Protein AF-A0A8H8BX45-F1 (afdb_monomer_lite)

pLDDT: mean 85.58, std 13.76, range [42.41, 98.25]

Secondary structure (DSSP, 8-state):
---SHHHHHHHHHHHHHHHHHHHHHHHHHHHHHHHHHHHHHHHHHSSS-----HHHHHHHHHHHHHHHHHHHHHHHHHHHHHHHHHHHHHHHHHHHHHHHHHHHHHHHHHHHHHHHHHHHHHHHHHHHHHTT-TTTTS-HHHHHHHHHHHHHHHHHHHHHHHHHHHHHHHHHHHHHHHHHHHHHHHHHHHHHHHH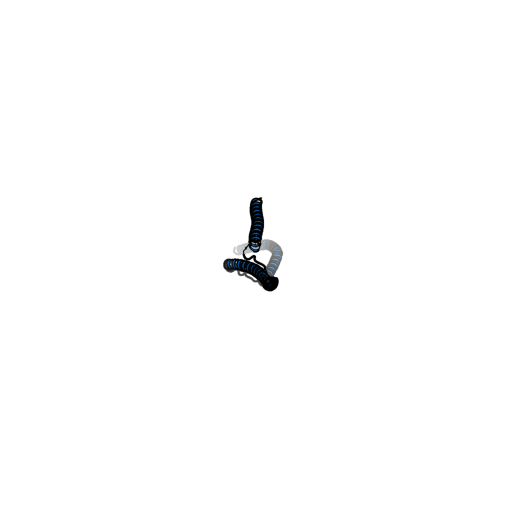HHHHHHTT--

Radius of gyration: 62.56 Å; chains: 1; bounding box: 119×41×173 Å

Sequence (205 aa):
YPLGWGWNYIILYHTDSDSYQELFSKLRFSYLEQVTKEKFIRAIVGDPPLVVEHQENIDLEAILATSKTALKAQKTEVADLVAELEKRGRELCRKYEDIRLQTSQLQELPERIDGLEGRVEELRRAQEKSGANPRLNMPLEKTVRAVEERERERAELDRQLEQLQVMVPRKTKELERLNAELQPLEVKRLGSTASAREAKRRKEE

Structure (mmCIF, N/CA/C/O backbone):
data_AF-A0A8H8BX45-F1
#
_entry.id   AF-A0A8H8BX45-F1
#
loop_
_atom_site.group_PDB
_atom_site.id
_atom_site.type_symbol
_atom_site.label_atom_id
_atom_site.label_alt_id
_atom_site.label_comp_id
_atom_site.label_asym_id
_atom_site.label_entity_id
_atom_site.label_seq_id
_atom_site.pdbx_PDB_ins_code
_atom_site.Cartn_x
_atom_site.Cartn_y
_atom_site.Cartn_z
_atom_site.occupancy
_atom_site.B_iso_or_equiv
_atom_site.auth_seq_id
_atom_site.auth_comp_id
_atom_site.auth_asym_id
_atom_site.auth_atom_id
_atom_site.pdbx_PDB_model_num
ATOM 1 N N . TYR A 1 1 ? -17.021 24.482 -18.921 1.00 42.41 1 TYR A N 1
ATOM 2 C CA . TYR A 1 1 ? -16.459 24.239 -20.263 1.00 42.41 1 TYR A CA 1
ATOM 3 C C . TYR A 1 1 ? -15.211 25.094 -20.500 1.00 42.41 1 TYR A C 1
ATOM 5 O O . TYR A 1 1 ? -15.345 26.199 -21.006 1.00 42.41 1 TYR A O 1
ATOM 13 N N . PRO A 1 2 ? -14.001 24.616 -20.157 1.00 47.22 2 PRO A N 1
ATOM 14 C CA . PRO A 1 2 ? -12.781 25.167 -20.739 1.00 47.22 2 PRO A CA 1
ATOM 15 C C . PRO A 1 2 ? -11.878 24.017 -21.211 1.00 47.22 2 PRO A C 1
ATOM 17 O O . PRO A 1 2 ? -10.916 23.654 -20.551 1.00 47.22 2 PRO A O 1
ATOM 20 N N . LEU A 1 3 ? -12.226 23.391 -22.335 1.00 45.22 3 LEU A N 1
ATOM 21 C CA . LEU A 1 3 ? -11.383 22.374 -22.982 1.00 45.22 3 LEU A CA 1
ATOM 22 C C . LEU A 1 3 ? -10.995 22.774 -24.416 1.00 45.22 3 LEU A C 1
ATOM 24 O O . LEU A 1 3 ? -10.358 21.997 -25.099 1.00 45.22 3 LEU A O 1
ATOM 28 N N . GLY A 1 4 ? -11.335 23.978 -24.893 1.00 52.41 4 GLY A N 1
ATOM 29 C CA . GLY A 1 4 ? -11.084 24.378 -26.291 1.00 52.41 4 GLY A CA 1
ATOM 30 C C . GLY A 1 4 ? -9.713 25.009 -26.571 1.00 52.41 4 GLY A C 1
ATOM 31 O O . GLY A 1 4 ? -9.224 24.943 -27.693 1.00 52.41 4 GLY A O 1
ATOM 32 N N . TRP A 1 5 ? -9.068 25.610 -25.566 1.00 48.28 5 TRP A N 1
ATOM 33 C CA . TRP A 1 5 ? -7.867 26.436 -25.781 1.00 48.28 5 TRP A CA 1
ATOM 34 C C . TRP A 1 5 ? -6.556 25.641 -25.735 1.00 48.28 5 TRP A C 1
ATOM 36 O O . TRP A 1 5 ? -5.645 25.925 -26.506 1.00 48.28 5 TRP A O 1
ATOM 46 N N . GLY A 1 6 ? -6.476 24.602 -24.895 1.00 50.69 6 GLY A N 1
ATOM 47 C CA . GLY A 1 6 ? -5.296 23.730 -24.826 1.00 50.69 6 GLY A CA 1
ATOM 48 C C . GLY A 1 6 ? -5.115 22.868 -26.078 1.00 50.69 6 GLY A C 1
ATOM 49 O O . GLY A 1 6 ? -3.993 22.656 -26.523 1.00 50.69 6 GLY A O 1
ATOM 50 N N . TRP A 1 7 ? -6.218 22.438 -26.696 1.00 51.34 7 TRP A N 1
ATOM 51 C CA . TRP A 1 7 ? -6.178 21.614 -27.905 1.00 51.34 7 TRP A CA 1
ATOM 52 C C . TRP A 1 7 ? -5.751 22.418 -29.129 1.00 51.34 7 TRP A C 1
ATOM 54 O O . TRP A 1 7 ? -4.919 21.941 -29.885 1.00 51.34 7 TRP A O 1
ATOM 64 N N . ASN A 1 8 ? -6.224 23.658 -29.288 1.00 52.78 8 ASN A N 1
ATOM 65 C CA . ASN A 1 8 ? -5.778 24.514 -30.391 1.00 52.78 8 ASN A CA 1
ATOM 66 C C . ASN A 1 8 ? -4.284 24.841 -30.314 1.00 52.78 8 ASN A C 1
ATOM 68 O O . ASN A 1 8 ? -3.624 24.839 -31.344 1.00 52.78 8 ASN A O 1
ATOM 72 N N . TYR A 1 9 ? -3.740 25.064 -29.114 1.00 54.03 9 TYR A N 1
ATOM 73 C CA . TYR A 1 9 ? -2.302 25.277 -28.938 1.00 54.03 9 TYR A CA 1
ATOM 74 C C . TYR A 1 9 ? -1.501 24.016 -29.292 1.00 54.03 9 TYR A C 1
ATOM 76 O O . TYR A 1 9 ? -0.559 24.089 -30.071 1.00 54.03 9 TYR A O 1
ATOM 84 N N . ILE A 1 10 ? -1.907 22.844 -28.794 1.00 55.88 10 ILE A N 1
ATOM 85 C CA . ILE A 1 10 ? -1.236 21.570 -29.102 1.00 55.88 10 ILE A CA 1
ATOM 86 C C . ILE A 1 10 ? -1.312 21.244 -30.603 1.00 55.88 10 ILE A C 1
ATOM 88 O O . ILE A 1 10 ? -0.318 20.810 -31.176 1.00 55.88 10 ILE A O 1
ATOM 92 N N . ILE A 1 11 ? -2.453 21.498 -31.251 1.00 58.41 11 ILE A N 1
ATOM 93 C CA . ILE A 1 11 ? -2.640 21.279 -32.692 1.00 58.41 11 ILE A CA 1
ATOM 94 C C . ILE A 1 11 ? -1.759 22.236 -33.507 1.00 58.41 11 ILE A C 1
ATOM 96 O O . ILE A 1 11 ? -1.074 21.765 -34.407 1.00 58.41 11 ILE A O 1
ATOM 100 N N . LEU A 1 12 ? -1.700 23.531 -33.159 1.00 56.97 12 LEU A N 1
ATOM 101 C CA . LEU A 1 12 ? -0.828 24.517 -33.819 1.00 56.97 12 LEU A CA 1
ATOM 102 C C . LEU A 1 12 ? 0.661 24.154 -33.703 1.00 56.97 12 LEU A C 1
ATOM 104 O O . LEU A 1 12 ? 1.368 24.135 -34.708 1.00 56.97 12 LEU A O 1
ATOM 108 N N . TYR A 1 13 ? 1.123 23.787 -32.503 1.00 59.00 13 TYR A N 1
ATOM 109 C CA . TYR A 1 13 ? 2.510 23.353 -32.293 1.00 59.00 13 TYR A CA 1
ATOM 110 C C . TYR A 1 13 ? 2.847 22.062 -33.051 1.00 59.00 13 TYR A C 1
ATOM 112 O O . TYR A 1 13 ? 3.965 21.919 -33.549 1.00 59.00 13 TYR A O 1
ATOM 120 N N . HIS A 1 14 ? 1.899 21.127 -33.158 1.00 58.94 14 HIS A N 1
ATOM 121 C CA . HIS A 1 14 ? 2.098 19.899 -33.925 1.00 58.94 14 HIS A CA 1
ATOM 122 C C . HIS A 1 14 ? 2.180 20.192 -35.430 1.00 58.94 14 HIS A C 1
ATOM 124 O O . HIS A 1 14 ? 3.122 19.747 -36.081 1.00 58.94 14 HIS A O 1
ATOM 130 N N . THR A 1 15 ? 1.286 21.040 -35.957 1.00 61.88 15 THR A N 1
ATOM 131 C CA . THR A 1 15 ? 1.310 21.452 -37.370 1.00 61.88 15 THR A CA 1
ATOM 132 C C . THR A 1 15 ? 2.565 22.237 -37.750 1.00 61.88 15 THR A C 1
ATOM 134 O O . THR A 1 15 ? 3.089 22.043 -38.847 1.00 61.88 15 THR A O 1
ATOM 137 N N . ASP A 1 16 ? 3.089 23.077 -36.852 1.00 67.81 16 ASP A N 1
ATOM 138 C CA . ASP A 1 16 ? 4.351 23.785 -37.084 1.00 67.81 16 ASP A CA 1
ATOM 139 C C . ASP A 1 16 ? 5.532 22.806 -37.105 1.00 67.81 16 ASP A C 1
ATOM 141 O O . ASP A 1 16 ? 6.347 22.848 -38.027 1.00 67.81 16 ASP A O 1
ATOM 145 N N . SER A 1 17 ? 5.609 21.868 -36.153 1.00 67.88 17 SER A N 1
ATOM 146 C CA . SER A 1 17 ? 6.665 20.844 -36.126 1.00 67.88 17 SER A CA 1
ATOM 147 C C . SER A 1 17 ? 6.686 19.988 -37.397 1.00 67.88 17 SER A C 1
ATOM 149 O O . SER A 1 17 ? 7.762 19.720 -37.940 1.00 67.88 17 SER A O 1
ATOM 151 N N . ASP A 1 18 ? 5.518 19.580 -37.887 1.00 71.25 18 ASP A N 1
ATOM 152 C CA . ASP A 1 18 ? 5.398 18.751 -39.089 1.00 71.25 18 ASP A CA 1
ATOM 153 C C . ASP A 1 18 ? 5.806 19.529 -40.350 1.00 71.25 18 ASP A C 1
ATOM 155 O O . ASP A 1 18 ? 6.564 19.026 -41.185 1.00 71.25 18 ASP A O 1
ATOM 159 N N . SER A 1 19 ? 5.405 20.801 -40.442 1.00 78.25 19 SER A N 1
ATOM 160 C CA . SER A 1 19 ? 5.822 21.718 -41.510 1.00 78.25 19 SER A CA 1
ATOM 161 C C . SER A 1 19 ? 7.343 21.935 -41.530 1.00 78.25 19 SER A C 1
ATOM 163 O O . SER A 1 19 ? 7.979 21.858 -42.589 1.00 78.25 19 SER A O 1
ATOM 165 N N . TYR A 1 20 ? 7.972 22.126 -40.363 1.00 80.31 20 TYR A N 1
ATOM 166 C CA . TYR A 1 20 ? 9.429 22.247 -40.265 1.00 80.31 20 TYR A CA 1
ATOM 167 C C . TYR A 1 20 ? 10.141 20.954 -40.674 1.00 80.31 20 TYR A C 1
ATOM 169 O O . TYR A 1 20 ? 11.129 21.021 -41.407 1.00 80.31 20 TYR A O 1
ATOM 177 N N . GLN A 1 21 ? 9.651 19.779 -40.264 1.00 83.50 21 GLN A N 1
ATOM 178 C CA . GLN A 1 21 ? 10.233 18.503 -40.698 1.00 83.50 21 GLN A CA 1
ATOM 179 C C . GLN A 1 21 ? 10.180 18.329 -42.219 1.00 83.50 21 GLN A C 1
ATOM 181 O O . GLN A 1 21 ? 11.159 17.876 -42.827 1.00 83.50 21 GLN A O 1
ATOM 186 N N . GLU A 1 22 ? 9.073 18.718 -42.849 1.00 84.69 22 GLU A N 1
ATOM 187 C CA . GLU A 1 22 ? 8.926 18.645 -44.300 1.00 84.69 22 GLU A CA 1
ATOM 188 C C . GLU A 1 22 ? 9.880 19.619 -45.013 1.00 84.69 22 GLU A C 1
ATOM 190 O O . GLU A 1 22 ? 10.565 19.236 -45.969 1.00 84.69 22 GLU A O 1
ATOM 195 N N . LEU A 1 23 ? 10.002 20.856 -44.517 1.00 87.06 23 LEU A N 1
ATOM 196 C CA . LEU A 1 23 ? 10.935 21.852 -45.049 1.00 87.06 23 LEU A CA 1
ATOM 197 C C . LEU A 1 23 ? 12.397 21.403 -44.909 1.00 87.06 23 LEU A C 1
ATOM 199 O O . LEU A 1 23 ? 13.156 21.481 -45.877 1.00 87.06 23 LEU A O 1
ATOM 203 N N . PHE A 1 24 ? 12.793 20.883 -43.744 1.00 85.12 24 PHE A N 1
ATOM 204 C CA . PHE A 1 24 ? 14.139 20.345 -43.530 1.00 85.12 24 PHE A CA 1
ATOM 205 C C . PHE A 1 24 ? 14.427 19.149 -44.436 1.00 85.12 24 PHE A C 1
ATOM 207 O O . PHE A 1 24 ? 15.531 19.036 -44.970 1.00 85.12 24 PHE A O 1
ATOM 214 N N . SER A 1 25 ? 13.440 18.281 -44.663 1.00 88.50 25 SER A N 1
ATOM 215 C CA . SER A 1 25 ? 13.580 17.141 -45.573 1.00 88.50 25 SER A CA 1
ATOM 216 C C . SER A 1 25 ? 13.809 17.597 -47.017 1.00 88.50 25 SER A C 1
ATOM 218 O O . SER A 1 25 ? 14.721 17.094 -47.680 1.00 88.50 25 SER A O 1
ATOM 220 N N . LYS A 1 26 ? 13.053 18.601 -47.484 1.00 90.12 26 LYS A N 1
ATOM 221 C CA . LYS A 1 26 ? 13.220 19.210 -48.817 1.00 90.12 26 LYS A CA 1
ATOM 222 C C . LYS A 1 26 ? 14.572 19.906 -48.961 1.00 90.12 26 LYS A C 1
ATOM 224 O O . LYS A 1 26 ? 15.264 19.702 -49.958 1.00 90.12 26 LYS A O 1
ATOM 229 N N . LEU A 1 27 ? 14.982 20.674 -47.952 1.00 91.44 27 LEU A N 1
ATOM 230 C CA . LEU A 1 27 ? 16.263 21.379 -47.957 1.00 91.44 27 LEU A CA 1
ATOM 231 C C . LEU A 1 27 ? 17.444 20.400 -47.957 1.00 91.44 27 LEU A C 1
ATOM 233 O O . LEU A 1 27 ? 18.387 20.563 -48.731 1.00 91.44 27 LEU A O 1
ATOM 237 N N . ARG A 1 28 ? 17.364 19.337 -47.148 1.00 91.69 28 ARG A N 1
ATOM 238 C CA . ARG A 1 28 ? 18.364 18.266 -47.128 1.00 91.69 28 ARG A CA 1
ATOM 239 C C . ARG A 1 28 ? 18.474 17.585 -48.487 1.00 91.69 28 ARG A C 1
ATOM 241 O O . ARG A 1 28 ? 19.588 17.359 -48.947 1.00 91.69 28 ARG A O 1
ATOM 248 N N . PHE A 1 29 ? 17.345 17.267 -49.122 1.00 93.25 29 PHE A N 1
ATOM 249 C CA . PHE A 1 29 ? 17.329 16.655 -50.450 1.00 93.25 29 PHE A CA 1
ATOM 250 C C . PHE A 1 29 ? 17.978 17.569 -51.499 1.00 93.25 29 PHE A C 1
ATOM 252 O O . PHE A 1 29 ? 18.907 17.139 -52.178 1.00 93.25 29 PHE A O 1
ATOM 259 N N . SER A 1 30 ? 17.569 18.842 -51.560 1.00 91.88 30 SER A N 1
ATOM 260 C CA . SER A 1 30 ? 18.113 19.824 -52.508 1.00 91.88 30 SER A CA 1
ATOM 261 C C . SER A 1 30 ? 19.621 20.031 -52.341 1.00 91.88 30 SER A C 1
ATOM 263 O O . SER A 1 30 ? 20.345 20.102 -53.331 1.00 91.88 30 SER A O 1
ATOM 265 N N . TYR A 1 31 ? 20.113 20.117 -51.102 1.00 93.94 31 TYR A N 1
ATOM 266 C CA . TYR A 1 31 ? 21.544 20.272 -50.836 1.00 93.94 31 TYR A CA 1
ATOM 267 C C . TYR A 1 31 ? 22.338 19.039 -51.279 1.00 93.94 31 TYR A C 1
ATOM 269 O O . TYR A 1 31 ? 23.371 19.155 -51.937 1.00 93.94 31 TYR A O 1
ATOM 277 N N . LEU A 1 32 ? 21.839 17.845 -50.956 1.00 92.75 32 LEU A N 1
ATOM 278 C CA . LEU A 1 32 ? 22.511 16.592 -51.288 1.00 92.75 32 LEU A CA 1
ATOM 279 C C . LEU A 1 32 ? 22.559 16.370 -52.806 1.00 92.75 32 LEU A C 1
ATOM 281 O O . LEU A 1 32 ? 23.582 15.940 -53.342 1.00 92.75 32 LEU A O 1
ATOM 285 N N . GLU A 1 33 ? 21.487 16.736 -53.506 1.00 92.88 33 GLU A N 1
ATOM 286 C CA . GLU A 1 33 ? 21.426 16.754 -54.966 1.00 92.88 33 GLU A CA 1
ATOM 287 C C . GLU A 1 33 ? 22.419 17.761 -55.571 1.00 92.88 33 GLU A C 1
ATOM 289 O O . GLU A 1 33 ? 23.135 17.439 -56.517 1.00 92.88 33 GLU A O 1
ATOM 294 N N . GLN A 1 34 ? 22.519 18.972 -55.020 1.00 93.00 34 GLN A N 1
ATOM 295 C CA . GLN A 1 34 ? 23.451 19.981 -55.524 1.00 93.00 34 GLN A CA 1
ATOM 296 C C . GLN A 1 34 ? 24.915 19.556 -55.341 1.00 93.00 34 GLN A C 1
ATOM 298 O O . GLN A 1 34 ? 25.697 19.629 -56.288 1.00 93.00 34 GLN A O 1
ATOM 303 N N . VAL A 1 35 ? 25.279 19.055 -54.157 1.00 91.88 35 VAL A N 1
ATOM 304 C CA . VAL A 1 35 ? 26.644 18.582 -53.866 1.00 91.88 35 VAL A CA 1
ATOM 305 C C . VAL A 1 35 ? 27.020 17.393 -54.751 1.00 91.88 35 VAL A C 1
ATOM 307 O O . VAL A 1 35 ? 28.160 17.292 -55.208 1.00 91.88 35 VAL A O 1
ATOM 310 N N . THR A 1 36 ? 26.077 16.484 -55.015 1.00 86.81 36 THR A N 1
ATOM 311 C CA . THR A 1 36 ? 26.326 15.348 -55.913 1.00 86.81 36 THR A CA 1
ATOM 312 C C . THR A 1 36 ? 26.495 15.806 -57.356 1.00 86.81 36 THR A C 1
ATOM 314 O O . THR A 1 36 ? 27.481 15.422 -57.982 1.00 86.81 36 THR A O 1
ATOM 317 N N . LYS A 1 37 ? 25.623 16.686 -57.864 1.00 91.44 37 LYS A N 1
ATOM 318 C CA . LYS A 1 37 ? 25.767 17.285 -59.204 1.00 91.44 37 LYS A CA 1
ATOM 319 C C . LYS A 1 37 ? 27.116 17.983 -59.382 1.00 91.44 37 LYS A C 1
ATOM 321 O O . LYS A 1 37 ? 27.789 17.751 -60.383 1.00 91.44 37 LYS A O 1
ATOM 326 N N . GLU A 1 38 ? 27.543 18.789 -58.411 1.00 90.06 38 GLU A N 1
ATOM 327 C CA . GLU A 1 38 ? 28.840 19.472 -58.467 1.00 90.06 38 GLU A CA 1
ATOM 328 C C . GLU A 1 38 ? 30.008 18.476 -58.499 1.00 90.06 38 GLU A C 1
ATOM 330 O O . GLU A 1 38 ? 30.914 18.611 -59.323 1.00 90.06 38 GLU A O 1
ATOM 335 N N . LYS A 1 39 ? 29.970 17.437 -57.652 1.00 85.12 39 LYS A N 1
ATOM 336 C CA . LYS A 1 39 ? 30.982 16.371 -57.659 1.00 85.12 39 LYS A CA 1
ATOM 337 C C . LYS A 1 39 ? 31.055 15.647 -59.003 1.00 85.12 39 LYS A C 1
ATOM 339 O O . LYS A 1 39 ? 32.162 15.408 -59.475 1.00 85.12 39 LYS A O 1
ATOM 344 N N . PHE A 1 40 ? 29.917 15.337 -59.629 1.00 83.62 40 PHE A N 1
ATOM 345 C CA . PHE A 1 40 ? 29.884 14.711 -60.957 1.00 83.62 40 PHE A CA 1
ATOM 346 C C . PHE A 1 40 ? 30.525 15.599 -62.024 1.00 83.62 40 PHE A C 1
ATOM 348 O O . PHE A 1 40 ? 31.371 15.131 -62.781 1.00 83.62 40 PHE A O 1
ATOM 355 N N . ILE A 1 41 ? 30.170 16.886 -62.064 1.00 85.50 41 ILE A N 1
ATOM 356 C CA . ILE A 1 41 ? 30.749 17.825 -63.034 1.00 85.50 41 ILE A CA 1
ATOM 357 C C . ILE A 1 41 ? 32.259 17.942 -62.812 1.00 85.50 41 ILE A C 1
ATOM 359 O O . ILE A 1 41 ? 33.025 17.866 -63.769 1.00 85.50 41 ILE A O 1
ATOM 363 N N . ARG A 1 42 ? 32.710 18.056 -61.557 1.00 85.31 42 ARG A N 1
ATOM 364 C CA . ARG A 1 42 ? 34.140 18.125 -61.233 1.00 85.31 42 ARG A CA 1
ATOM 365 C C . ARG A 1 42 ? 34.892 16.844 -61.609 1.00 85.31 42 ARG A C 1
ATOM 367 O O . ARG A 1 42 ? 36.028 16.940 -62.050 1.00 85.31 42 ARG A O 1
ATOM 374 N N . ALA A 1 43 ? 34.275 15.672 -61.468 1.00 82.25 43 ALA A N 1
ATOM 375 C CA . ALA A 1 43 ? 34.875 14.399 -61.869 1.00 82.25 43 ALA A CA 1
ATOM 376 C C . ALA A 1 43 ? 35.066 14.285 -63.394 1.00 82.25 43 ALA A C 1
ATOM 378 O O . ALA A 1 43 ? 36.072 13.735 -63.834 1.00 82.25 43 ALA A O 1
ATOM 379 N N . ILE A 1 44 ? 34.136 14.834 -64.189 1.00 81.31 44 ILE A N 1
ATOM 380 C CA . ILE A 1 44 ? 34.182 14.795 -65.663 1.00 81.31 44 ILE A CA 1
ATOM 381 C C . ILE A 1 44 ? 35.085 15.898 -66.242 1.00 81.31 44 ILE A C 1
ATOM 383 O O . ILE A 1 44 ? 35.732 15.684 -67.262 1.00 81.31 44 ILE A O 1
ATOM 387 N N . VAL A 1 45 ? 35.104 17.083 -65.620 1.00 85.75 45 VAL A N 1
ATOM 388 C CA . VAL A 1 45 ? 35.788 18.289 -66.134 1.00 85.75 45 VAL A CA 1
ATOM 389 C C . VAL A 1 45 ? 37.169 18.510 -65.490 1.00 85.75 45 VAL A C 1
ATOM 391 O O . VAL A 1 45 ? 37.929 19.361 -65.945 1.00 85.75 45 VAL A O 1
ATOM 394 N N . GLY A 1 46 ? 37.510 17.775 -64.427 1.00 79.69 46 GLY A N 1
ATOM 395 C CA . GLY A 1 46 ? 38.825 17.844 -63.781 1.00 79.69 46 GLY A CA 1
ATOM 396 C C . GLY A 1 46 ? 39.961 17.344 -64.681 1.00 79.69 46 GLY A C 1
ATOM 397 O O . GLY A 1 46 ? 39.740 16.500 -65.544 1.00 79.69 46 GLY A O 1
ATOM 398 N N . ASP A 1 47 ? 41.174 17.858 -64.463 1.00 73.75 47 ASP A N 1
ATOM 399 C CA . ASP A 1 47 ? 42.393 17.424 -65.157 1.00 73.75 47 ASP A CA 1
ATOM 400 C C . ASP A 1 47 ? 43.401 16.847 -64.139 1.00 73.75 47 ASP A C 1
ATOM 402 O O . ASP A 1 47 ? 43.899 17.602 -63.295 1.00 73.75 47 ASP A O 1
ATOM 406 N N . PRO A 1 48 ? 43.684 15.528 -64.153 1.00 73.62 48 PRO A N 1
ATOM 407 C CA . PRO A 1 48 ? 43.105 14.508 -65.031 1.00 73.62 48 PRO A CA 1
ATOM 408 C C . PRO A 1 48 ? 41.663 14.128 -64.629 1.00 73.62 48 PRO A C 1
ATOM 410 O O . PRO A 1 48 ? 41.304 14.235 -63.450 1.00 73.62 48 PRO A O 1
ATOM 413 N N . PRO A 1 49 ? 40.831 13.658 -65.580 1.00 78.44 49 PRO A N 1
ATOM 414 C CA . PRO A 1 49 ? 39.467 13.232 -65.286 1.00 78.44 49 PRO A CA 1
ATOM 415 C C . PRO A 1 49 ? 39.481 12.044 -64.326 1.00 78.44 49 PRO A C 1
ATOM 417 O O . PRO A 1 49 ? 40.279 11.115 -64.468 1.00 78.44 49 PRO A O 1
ATOM 420 N N . LEU A 1 50 ? 38.579 12.067 -63.345 1.00 76.12 50 LEU A N 1
ATOM 421 C CA . LEU A 1 50 ? 38.465 10.989 -62.372 1.00 76.12 50 LEU A CA 1
ATOM 422 C C . LEU A 1 50 ? 37.744 9.806 -63.031 1.00 76.12 50 LEU A C 1
ATOM 424 O O . LEU A 1 50 ? 36.518 9.808 -63.158 1.00 76.12 50 LEU A O 1
ATOM 428 N N . VAL A 1 51 ? 38.502 8.797 -63.454 1.00 72.50 51 VAL A N 1
ATOM 429 C CA . VAL A 1 51 ? 37.962 7.534 -63.966 1.00 72.50 51 VAL A CA 1
ATOM 430 C C . VAL A 1 51 ? 37.922 6.544 -62.810 1.00 72.50 51 VAL A C 1
ATOM 432 O O . VAL A 1 51 ? 38.968 6.134 -62.326 1.00 72.50 51 VAL A O 1
ATOM 435 N N . VAL A 1 52 ? 36.722 6.186 -62.354 1.00 75.50 52 VAL A N 1
ATOM 436 C CA . VAL A 1 52 ? 36.558 5.142 -61.334 1.00 75.50 52 VAL A CA 1
ATOM 437 C C . VAL A 1 52 ? 36.752 3.790 -62.000 1.00 75.50 52 VAL A C 1
ATOM 439 O O . VAL A 1 52 ? 36.005 3.434 -62.919 1.00 75.50 52 VAL A O 1
ATOM 442 N N . GLU A 1 53 ? 37.744 3.033 -61.548 1.00 81.69 53 GLU A N 1
ATOM 443 C CA . GLU A 1 53 ? 38.009 1.713 -62.108 1.00 81.69 53 GLU A CA 1
ATOM 444 C C . GLU A 1 53 ? 36.979 0.685 -61.618 1.00 81.69 53 GLU A C 1
ATOM 446 O O . GLU A 1 53 ? 36.400 0.787 -60.534 1.00 81.69 53 GLU A O 1
ATOM 451 N N . HIS A 1 54 ? 36.736 -0.355 -62.421 1.00 83.25 54 HIS A N 1
ATOM 452 C CA . HIS A 1 54 ? 35.811 -1.424 -62.034 1.00 83.25 54 HIS A CA 1
ATOM 453 C C . HIS A 1 54 ? 36.233 -2.101 -60.720 1.00 83.25 54 HIS A C 1
ATOM 455 O O . HIS A 1 54 ? 35.377 -2.435 -59.904 1.00 83.25 54 HIS A O 1
ATOM 461 N N . GLN A 1 55 ? 37.543 -2.236 -60.492 1.00 84.19 55 GLN A N 1
ATOM 462 C CA . GLN A 1 55 ? 38.083 -2.807 -59.261 1.00 84.19 55 GLN A CA 1
ATOM 463 C C . GLN A 1 55 ? 37.790 -1.927 -58.037 1.00 84.19 55 GLN A C 1
ATOM 465 O O . GLN A 1 55 ? 37.350 -2.443 -57.015 1.00 84.19 55 GLN A O 1
ATOM 470 N N . GLU A 1 56 ? 37.935 -0.603 -58.159 1.00 87.12 56 GLU A N 1
ATOM 471 C CA . GLU A 1 56 ? 37.611 0.340 -57.080 1.00 87.12 56 GLU A CA 1
ATOM 472 C C . GLU A 1 56 ? 36.131 0.260 -56.688 1.00 87.12 56 GLU A C 1
ATOM 474 O O . GLU A 1 56 ? 35.795 0.307 -55.506 1.00 87.12 56 GLU A O 1
ATOM 479 N N . ASN A 1 57 ? 35.235 0.079 -57.665 1.00 86.88 57 ASN A N 1
ATOM 480 C CA . ASN A 1 57 ? 33.814 -0.131 -57.388 1.00 86.88 57 ASN A CA 1
ATOM 481 C C . ASN A 1 57 ? 33.556 -1.443 -56.637 1.00 86.88 57 ASN A C 1
ATOM 483 O O . ASN A 1 57 ? 32.805 -1.432 -55.664 1.00 86.88 57 ASN A O 1
ATOM 487 N N . ILE A 1 58 ? 34.191 -2.549 -57.038 1.00 90.69 58 ILE A N 1
ATOM 488 C CA . ILE A 1 58 ? 34.055 -3.842 -56.345 1.00 90.69 58 ILE A CA 1
ATOM 489 C C . ILE A 1 58 ? 34.533 -3.727 -54.889 1.00 90.69 58 ILE A C 1
ATOM 491 O O . ILE A 1 58 ? 33.849 -4.185 -53.969 1.00 90.69 58 ILE A O 1
ATOM 495 N N . ASP A 1 59 ? 35.674 -3.077 -54.662 1.00 90.81 59 ASP A N 1
ATOM 496 C CA . ASP A 1 59 ? 36.245 -2.911 -53.324 1.00 90.81 59 ASP A CA 1
ATOM 497 C C . ASP A 1 59 ? 35.350 -2.016 -52.442 1.00 90.81 59 ASP A C 1
ATOM 499 O O . ASP A 1 59 ? 35.079 -2.336 -51.278 1.00 90.81 59 ASP A O 1
ATOM 503 N N . LEU A 1 60 ? 34.811 -0.927 -53.004 1.00 92.00 60 LEU A N 1
ATOM 504 C CA . LEU A 1 60 ? 33.854 -0.055 -52.317 1.00 92.00 60 LEU A CA 1
ATOM 505 C C . LEU A 1 60 ? 32.532 -0.768 -52.010 1.00 92.00 60 LEU A C 1
ATOM 507 O O . LEU A 1 60 ? 31.980 -0.579 -50.923 1.00 92.00 60 LEU A O 1
ATOM 511 N N . GLU A 1 61 ? 32.029 -1.611 -52.911 1.00 92.25 61 GLU A N 1
ATOM 512 C CA . GLU A 1 61 ? 30.833 -2.425 -52.678 1.00 92.25 61 GLU A CA 1
ATOM 513 C C . GLU A 1 61 ? 31.041 -3.429 -51.535 1.00 92.25 61 GLU A C 1
ATOM 515 O O . GLU A 1 61 ? 30.154 -3.586 -50.689 1.00 92.25 61 GLU A O 1
ATOM 520 N N . ALA A 1 62 ? 32.223 -4.046 -51.435 1.00 94.12 62 ALA A N 1
ATOM 521 C CA . ALA A 1 62 ? 32.564 -4.950 -50.336 1.00 94.12 62 ALA A CA 1
ATOM 522 C C . ALA A 1 62 ? 32.616 -4.225 -48.974 1.00 94.12 62 ALA A C 1
ATOM 524 O O . ALA A 1 62 ? 32.076 -4.709 -47.967 1.00 94.12 62 ALA A O 1
ATOM 525 N N . ILE A 1 63 ? 33.203 -3.023 -48.935 1.00 94.69 63 ILE A N 1
ATOM 526 C CA . ILE A 1 63 ? 33.240 -2.174 -47.732 1.00 94.69 63 ILE A CA 1
ATOM 527 C C . ILE A 1 63 ? 31.828 -1.699 -47.359 1.00 94.69 63 ILE A C 1
ATOM 529 O O . ILE A 1 63 ? 31.440 -1.720 -46.183 1.00 94.69 63 ILE A O 1
ATOM 533 N N . LEU A 1 64 ? 31.017 -1.306 -48.344 1.00 94.50 64 LEU A N 1
ATOM 534 C CA . LEU A 1 64 ? 29.626 -0.905 -48.133 1.00 94.50 64 LEU A CA 1
ATOM 535 C C . LEU A 1 64 ? 28.775 -2.060 -47.608 1.00 94.50 64 LEU A C 1
ATOM 537 O O . LEU A 1 64 ? 27.958 -1.852 -46.712 1.00 94.50 64 LEU A O 1
ATOM 541 N N . ALA A 1 65 ? 28.973 -3.278 -48.109 1.00 95.62 65 ALA A N 1
ATOM 542 C CA . ALA A 1 65 ? 28.272 -4.453 -47.608 1.00 95.62 65 ALA A CA 1
ATOM 543 C C . ALA A 1 65 ? 28.583 -4.687 -46.122 1.00 95.62 65 ALA A C 1
ATOM 545 O O . ALA A 1 65 ? 27.660 -4.828 -45.316 1.00 95.62 65 ALA A O 1
ATOM 546 N N . THR A 1 66 ? 29.863 -4.632 -45.749 1.00 96.31 66 THR A N 1
ATOM 547 C CA . THR A 1 66 ? 30.330 -4.846 -44.368 1.00 96.31 66 THR A CA 1
ATOM 548 C C . THR A 1 66 ? 29.855 -3.745 -43.416 1.00 96.31 66 THR A C 1
ATOM 550 O O . THR A 1 66 ? 29.345 -4.012 -42.329 1.00 96.31 66 THR A O 1
ATOM 553 N N . SER A 1 67 ? 29.957 -2.481 -43.823 1.00 96.19 67 SER A N 1
ATOM 554 C CA . SER A 1 67 ? 29.472 -1.360 -43.007 1.00 96.19 67 SER A CA 1
ATOM 555 C C . SER A 1 67 ? 27.946 -1.370 -42.865 1.00 96.19 67 SER A C 1
ATOM 557 O O . SER A 1 67 ? 27.419 -1.066 -41.795 1.00 96.19 67 SER A O 1
ATOM 559 N N . LYS A 1 68 ? 27.211 -1.786 -43.903 1.00 97.00 68 LYS A N 1
ATOM 560 C CA . LYS A 1 68 ? 25.747 -1.894 -43.868 1.00 97.00 68 LYS A CA 1
ATOM 561 C C . LYS A 1 68 ? 25.266 -3.010 -42.948 1.00 97.00 68 LYS A C 1
ATOM 563 O O . LYS A 1 68 ? 24.239 -2.830 -42.292 1.00 97.00 68 LYS A O 1
ATOM 568 N N . THR A 1 69 ? 25.957 -4.147 -42.888 1.00 97.19 69 THR A N 1
ATOM 569 C CA . THR A 1 69 ? 25.615 -5.218 -41.938 1.00 97.19 69 THR A CA 1
ATOM 570 C C . THR A 1 69 ? 25.895 -4.782 -40.503 1.00 97.19 69 THR A C 1
ATOM 572 O O . THR A 1 69 ? 25.003 -4.909 -39.664 1.00 97.19 69 THR A O 1
ATOM 575 N N . ALA A 1 70 ? 27.051 -4.165 -40.240 1.00 96.56 70 ALA A N 1
ATOM 576 C CA . ALA A 1 70 ? 27.387 -3.614 -38.926 1.00 96.56 70 ALA A CA 1
ATOM 577 C C . ALA A 1 70 ? 26.377 -2.548 -38.465 1.00 96.56 70 ALA A C 1
ATOM 579 O O . ALA A 1 70 ? 25.862 -2.612 -37.350 1.00 96.56 70 ALA A O 1
ATOM 580 N N . LEU A 1 71 ? 26.010 -1.613 -39.348 1.00 97.38 71 LEU A N 1
ATOM 581 C CA . LEU A 1 71 ? 25.025 -0.576 -39.040 1.00 97.38 71 LEU A CA 1
ATOM 582 C C . LEU A 1 71 ? 23.639 -1.164 -38.749 1.00 97.38 71 LEU A C 1
ATOM 584 O O . LEU A 1 71 ? 22.926 -0.661 -37.885 1.00 97.38 71 LEU A O 1
ATOM 588 N N . LYS A 1 72 ? 23.227 -2.214 -39.470 1.00 97.62 72 LYS A N 1
ATOM 589 C CA . LYS A 1 72 ? 21.959 -2.900 -39.189 1.00 97.62 72 LYS A CA 1
ATOM 590 C C . LYS A 1 72 ? 21.974 -3.555 -37.810 1.00 97.62 72 LYS A C 1
ATOM 592 O O . LYS A 1 72 ? 21.000 -3.385 -37.087 1.00 97.62 72 LYS A O 1
ATOM 597 N N . ALA A 1 73 ? 23.066 -4.227 -37.450 1.00 97.12 73 ALA A N 1
ATOM 598 C CA . ALA A 1 73 ? 23.219 -4.856 -36.140 1.00 97.12 73 ALA A CA 1
ATOM 599 C C . ALA A 1 73 ? 23.179 -3.825 -34.997 1.00 97.12 73 ALA A C 1
ATOM 601 O O . ALA A 1 73 ? 22.449 -4.001 -34.026 1.00 97.12 73 ALA A O 1
ATOM 602 N N . GLN A 1 74 ? 23.877 -2.697 -35.150 1.00 97.75 74 GLN A N 1
ATOM 603 C CA . GLN A 1 74 ? 23.827 -1.618 -34.158 1.00 97.75 74 GLN A CA 1
ATOM 604 C C . GLN A 1 74 ? 22.436 -0.986 -34.056 1.00 97.75 74 GLN A C 1
ATOM 606 O O . GLN A 1 74 ? 21.976 -0.670 -32.965 1.00 97.75 74 GLN A O 1
ATOM 611 N N . LYS A 1 75 ? 21.728 -0.812 -35.178 1.00 98.00 75 LYS A N 1
ATOM 612 C CA . LYS A 1 75 ? 20.354 -0.289 -35.153 1.00 98.00 75 LYS A CA 1
ATOM 613 C C . LYS A 1 75 ? 19.401 -1.208 -34.398 1.00 98.00 75 LYS A C 1
ATOM 615 O O . LYS A 1 75 ? 18.552 -0.699 -33.674 1.00 98.00 75 LYS A O 1
ATOM 620 N N . THR A 1 76 ? 19.525 -2.523 -34.573 1.00 97.69 76 THR A N 1
ATOM 621 C CA . THR A 1 76 ? 18.709 -3.484 -33.822 1.00 97.69 76 THR A CA 1
ATOM 622 C C . THR A 1 76 ? 19.055 -3.457 -32.339 1.00 97.69 76 THR A C 1
ATOM 624 O O . THR A 1 76 ? 18.153 -3.338 -31.523 1.00 97.69 76 THR A O 1
ATOM 627 N N . GLU A 1 77 ? 20.342 -3.428 -31.990 1.00 98.00 77 GLU A N 1
ATOM 628 C CA . GLU A 1 77 ? 20.787 -3.348 -30.593 1.00 98.00 77 GLU A CA 1
ATOM 629 C C . GLU A 1 77 ? 20.278 -2.079 -29.894 1.00 98.00 77 GLU A C 1
ATOM 631 O O . GLU A 1 77 ? 19.738 -2.139 -28.792 1.00 98.00 77 GLU A O 1
ATOM 636 N N . VAL A 1 78 ? 20.385 -0.921 -30.552 1.00 98.25 78 VAL A N 1
ATOM 637 C CA . VAL A 1 78 ? 19.866 0.342 -30.009 1.00 98.25 78 VAL A CA 1
ATOM 638 C C . VAL A 1 78 ? 18.347 0.290 -29.849 1.00 98.25 78 VAL A C 1
ATOM 640 O O . VAL A 1 78 ? 17.834 0.762 -28.837 1.00 98.25 78 VAL A O 1
ATOM 643 N N . ALA A 1 79 ? 17.619 -0.284 -30.810 1.00 97.31 79 ALA A N 1
ATOM 644 C CA . ALA A 1 79 ? 16.169 -0.430 -30.703 1.00 97.31 79 ALA A CA 1
ATOM 645 C C . ALA A 1 79 ? 15.771 -1.313 -29.507 1.00 97.31 79 ALA A C 1
ATOM 647 O O . ALA A 1 79 ? 14.862 -0.951 -28.757 1.00 97.31 79 ALA A O 1
ATOM 648 N N . ASP A 1 80 ? 16.491 -2.414 -29.287 1.00 98.06 80 ASP A N 1
ATOM 649 C CA . ASP A 1 80 ? 16.258 -3.322 -28.163 1.00 98.06 80 ASP A CA 1
ATOM 650 C C . ASP A 1 80 ? 16.556 -2.640 -26.818 1.00 98.06 80 ASP A C 1
ATOM 652 O O . ASP A 1 80 ? 15.747 -2.712 -25.888 1.00 98.06 80 ASP A O 1
ATOM 656 N N . LEU A 1 81 ? 17.667 -1.901 -26.724 1.00 97.94 81 LEU A N 1
ATOM 657 C CA . LEU A 1 81 ? 18.026 -1.132 -25.528 1.00 97.94 81 LEU A CA 1
ATOM 658 C C . LEU A 1 81 ? 16.994 -0.048 -25.204 1.00 97.94 81 LEU A C 1
ATOM 660 O O . LEU A 1 81 ? 16.640 0.136 -24.039 1.00 97.94 81 LEU A O 1
ATOM 664 N N . VAL A 1 82 ? 16.483 0.662 -26.214 1.00 98.25 82 VAL A N 1
ATOM 665 C CA . VAL A 1 82 ? 15.421 1.662 -26.024 1.00 98.25 82 VAL A CA 1
ATOM 666 C C . VAL A 1 82 ? 14.147 0.995 -25.507 1.00 98.25 82 VAL A C 1
ATOM 668 O O . VAL A 1 82 ? 13.571 1.465 -24.525 1.00 98.25 82 VAL A O 1
ATOM 671 N N . ALA A 1 83 ? 13.738 -0.132 -26.096 1.00 97.81 83 ALA A N 1
ATOM 672 C CA . ALA A 1 83 ? 12.563 -0.872 -25.642 1.00 97.81 83 ALA A CA 1
ATOM 673 C C . ALA A 1 83 ? 12.709 -1.356 -24.187 1.00 97.81 83 ALA A C 1
ATOM 675 O O . ALA A 1 83 ? 11.760 -1.281 -23.395 1.00 97.81 83 ALA A O 1
ATOM 676 N N . GLU A 1 84 ? 13.903 -1.813 -23.805 1.00 98.06 84 GLU A N 1
ATOM 677 C CA . GLU A 1 84 ? 14.192 -2.219 -22.433 1.00 98.06 84 GLU A CA 1
ATOM 678 C C . GLU A 1 84 ? 14.180 -1.031 -21.460 1.00 98.06 84 GLU A C 1
ATOM 680 O O . GLU A 1 84 ? 13.577 -1.122 -20.385 1.00 98.06 84 GLU A O 1
ATOM 685 N N . LEU A 1 85 ? 14.791 0.096 -21.833 1.00 98.00 85 LEU A N 1
ATOM 686 C CA . LEU A 1 85 ? 14.786 1.318 -21.028 1.00 98.00 85 LEU A CA 1
ATOM 687 C C . LEU A 1 85 ? 13.369 1.833 -20.795 1.00 98.00 85 LEU A C 1
ATOM 689 O O . LEU A 1 85 ? 13.018 2.160 -19.663 1.00 98.00 85 LEU A O 1
ATOM 693 N N . GLU A 1 86 ? 12.528 1.848 -21.825 1.00 97.94 86 GLU A N 1
ATOM 694 C CA . GLU A 1 86 ? 11.129 2.234 -21.676 1.00 97.94 86 GLU A CA 1
ATOM 695 C C . GLU A 1 86 ? 10.365 1.300 -20.735 1.00 97.94 86 GLU A C 1
ATOM 697 O O . GLU A 1 86 ? 9.573 1.751 -19.902 1.00 97.94 86 GLU A O 1
ATOM 702 N N . LYS A 1 87 ? 10.589 -0.014 -20.852 1.00 98.19 87 LYS A N 1
ATOM 703 C CA . LYS A 1 87 ? 9.969 -1.000 -19.964 1.00 98.19 87 LYS A CA 1
ATOM 704 C C . LYS A 1 87 ? 10.379 -0.749 -18.513 1.00 98.19 87 LYS A C 1
ATOM 706 O O . LYS A 1 87 ? 9.507 -0.624 -17.652 1.00 98.19 87 LYS A O 1
ATOM 711 N N . ARG A 1 88 ? 11.681 -0.613 -18.254 1.00 97.75 88 ARG A N 1
ATOM 712 C CA . ARG A 1 88 ? 12.223 -0.335 -16.915 1.00 97.75 88 ARG A CA 1
ATOM 713 C C . ARG A 1 88 ? 11.736 1.011 -16.377 1.00 97.75 88 ARG A C 1
ATOM 715 O O . ARG A 1 88 ? 11.381 1.094 -15.206 1.00 97.75 88 ARG A O 1
ATOM 722 N N . GLY A 1 89 ? 11.648 2.036 -17.224 1.00 98.06 89 GLY A N 1
ATOM 723 C CA . GLY A 1 89 ? 11.096 3.344 -16.870 1.00 98.06 89 GLY A CA 1
ATOM 724 C C . GLY A 1 89 ? 9.641 3.248 -16.410 1.00 98.06 89 GLY A C 1
ATOM 725 O O . GLY A 1 89 ? 9.301 3.737 -15.334 1.00 98.06 89 GLY A O 1
ATOM 726 N N . ARG A 1 90 ? 8.793 2.528 -17.158 1.00 97.31 90 ARG A N 1
ATOM 727 C CA . ARG A 1 90 ? 7.390 2.285 -16.774 1.00 97.31 90 ARG A CA 1
ATOM 728 C C . ARG A 1 90 ? 7.271 1.523 -15.453 1.00 97.31 90 ARG A C 1
ATOM 730 O O . ARG A 1 90 ? 6.428 1.866 -14.625 1.00 97.31 90 ARG A O 1
ATOM 737 N N . GLU A 1 91 ? 8.096 0.501 -15.242 1.00 97.94 91 GLU A N 1
ATOM 738 C CA . GLU A 1 91 ? 8.124 -0.255 -13.983 1.00 97.94 91 GLU A CA 1
ATOM 739 C C . GLU A 1 91 ? 8.571 0.609 -12.799 1.00 97.94 91 GLU A C 1
ATOM 741 O O . GLU A 1 91 ? 7.975 0.534 -11.724 1.00 97.94 91 GLU A O 1
ATOM 746 N N . LEU A 1 92 ? 9.585 1.455 -12.994 1.00 98.25 92 LEU A N 1
ATOM 747 C CA . LEU A 1 92 ? 10.089 2.362 -11.968 1.00 98.25 92 LEU A CA 1
ATOM 748 C C . LEU A 1 92 ? 9.039 3.404 -11.569 1.00 98.25 92 LEU A C 1
ATOM 750 O O . LEU A 1 92 ? 8.826 3.608 -10.377 1.00 98.25 92 LEU A O 1
ATOM 754 N N . CYS A 1 93 ? 8.343 4.009 -12.536 1.00 97.50 93 CYS A N 1
ATOM 755 C CA . CYS A 1 93 ? 7.264 4.958 -12.254 1.00 97.50 93 CYS A CA 1
ATOM 756 C C . CYS A 1 93 ? 6.150 4.327 -11.409 1.00 97.50 93 CYS A C 1
ATOM 758 O O . CYS A 1 93 ? 5.701 4.941 -10.446 1.00 97.50 93 CYS A O 1
ATOM 760 N N . ARG A 1 94 ? 5.742 3.088 -11.720 1.00 97.50 94 ARG A N 1
ATOM 761 C CA . ARG A 1 94 ? 4.732 2.365 -10.927 1.00 97.50 94 ARG A CA 1
ATOM 762 C C . ARG A 1 94 ? 5.196 2.148 -9.489 1.00 97.50 94 ARG A C 1
ATOM 764 O O . ARG A 1 94 ? 4.501 2.537 -8.562 1.00 97.50 94 ARG A O 1
ATOM 771 N N . LYS A 1 95 ? 6.408 1.609 -9.312 1.00 97.56 95 LYS A N 1
ATOM 772 C CA . LYS A 1 95 ? 6.990 1.382 -7.979 1.00 97.56 95 LYS A CA 1
ATOM 773 C C . LYS A 1 95 ? 7.114 2.677 -7.178 1.00 97.56 95 LYS A C 1
ATOM 775 O O . LYS A 1 95 ? 6.888 2.672 -5.974 1.00 97.56 95 LYS A O 1
ATOM 780 N N . TYR A 1 96 ? 7.482 3.774 -7.833 1.00 98.06 96 TYR A N 1
ATOM 781 C CA . TYR A 1 96 ? 7.600 5.074 -7.186 1.00 98.06 96 TYR A CA 1
ATOM 782 C C . TYR A 1 96 ? 6.246 5.592 -6.686 1.00 98.06 96 TYR A C 1
ATOM 784 O O . TYR A 1 96 ? 6.157 6.021 -5.538 1.00 98.06 96 TYR A O 1
ATOM 792 N N . GLU A 1 97 ? 5.195 5.519 -7.507 1.00 97.44 97 GLU A N 1
ATOM 793 C CA . GLU A 1 97 ? 3.842 5.912 -7.091 1.00 97.44 97 GLU A CA 1
ATOM 794 C C . GLU A 1 97 ? 3.322 5.033 -5.942 1.00 97.44 97 GLU A C 1
ATOM 796 O O . GLU A 1 97 ? 2.782 5.563 -4.970 1.00 97.44 97 GLU A O 1
ATOM 801 N N . ASP A 1 98 ? 3.568 3.718 -5.987 1.00 97.69 98 ASP A N 1
ATOM 802 C CA . ASP A 1 98 ? 3.198 2.797 -4.904 1.00 97.69 98 ASP A CA 1
ATOM 803 C C . ASP A 1 98 ? 3.901 3.163 -3.587 1.00 97.69 98 ASP A C 1
ATOM 805 O O . ASP A 1 98 ? 3.258 3.283 -2.542 1.00 97.69 98 ASP A O 1
ATOM 809 N N . ILE A 1 99 ? 5.217 3.403 -3.630 1.00 97.88 99 ILE A N 1
ATOM 810 C CA . ILE A 1 99 ? 6.001 3.821 -2.458 1.00 97.88 99 ILE A CA 1
ATOM 811 C C . ILE A 1 99 ? 5.512 5.175 -1.941 1.00 97.88 99 ILE A C 1
ATOM 813 O O . ILE A 1 99 ? 5.403 5.365 -0.728 1.00 97.88 99 ILE A O 1
ATOM 817 N N . ARG A 1 100 ? 5.191 6.121 -2.829 1.00 97.50 100 ARG A N 1
ATOM 818 C CA . ARG A 1 100 ? 4.671 7.435 -2.434 1.00 97.50 100 ARG A CA 1
ATOM 819 C C . ARG A 1 100 ? 3.342 7.302 -1.691 1.00 97.50 100 ARG A C 1
ATOM 821 O O . ARG A 1 100 ? 3.182 7.921 -0.642 1.00 97.50 100 ARG A O 1
ATOM 828 N N . LEU A 1 101 ? 2.430 6.466 -2.191 1.00 96.69 101 LEU A N 1
ATOM 829 C CA . LEU A 1 101 ? 1.146 6.188 -1.542 1.00 96.69 101 LEU A CA 1
ATOM 830 C C . LEU A 1 101 ? 1.327 5.494 -0.184 1.00 96.69 101 LEU A C 1
ATOM 832 O O . LEU A 1 101 ? 0.707 5.883 0.802 1.00 96.69 101 LEU A O 1
ATOM 836 N N . GLN A 1 102 ? 2.195 4.485 -0.106 1.00 97.06 102 GLN A N 1
ATOM 837 C CA . GLN A 1 102 ? 2.495 3.806 1.158 1.00 97.06 102 GLN A CA 1
ATOM 838 C C . GLN A 1 102 ? 3.113 4.762 2.181 1.00 97.06 102 GLN A C 1
ATOM 840 O O . GLN A 1 102 ? 2.793 4.701 3.365 1.00 97.06 102 GLN A O 1
ATOM 845 N N . THR A 1 103 ? 3.964 5.681 1.724 1.00 96.50 103 THR A N 1
ATOM 846 C CA . THR A 1 103 ? 4.606 6.682 2.580 1.00 96.50 103 THR A CA 1
ATOM 847 C C . THR A 1 103 ? 3.582 7.661 3.146 1.00 96.50 103 THR A C 1
ATOM 849 O O . THR A 1 103 ? 3.624 7.940 4.341 1.00 96.50 103 THR A O 1
ATOM 852 N N . SER A 1 104 ? 2.626 8.140 2.340 1.00 95.56 104 SER A N 1
ATOM 853 C CA . SER A 1 104 ? 1.563 9.018 2.848 1.00 95.56 104 SER A CA 1
ATOM 854 C C . SER A 1 104 ? 0.665 8.295 3.853 1.00 95.56 104 SER A C 1
ATOM 856 O O . SER A 1 104 ? 0.337 8.848 4.895 1.00 95.56 104 SER A O 1
ATOM 858 N N . GLN A 1 105 ? 0.327 7.026 3.600 1.00 94.94 105 GLN A N 1
ATOM 859 C CA . GLN A 1 105 ? -0.430 6.213 4.558 1.00 94.94 105 GLN A CA 1
ATOM 860 C C . GLN A 1 105 ? 0.331 6.018 5.875 1.00 94.94 105 GLN A C 1
ATOM 862 O O . GLN A 1 105 ? -0.255 6.150 6.946 1.00 94.94 105 GLN A O 1
ATOM 867 N N . LEU A 1 106 ? 1.636 5.741 5.810 1.00 96.62 106 LEU A N 1
ATOM 868 C CA . LEU A 1 106 ? 2.490 5.599 6.992 1.00 96.62 106 LEU A CA 1
ATOM 869 C C . LEU A 1 106 ? 2.598 6.892 7.802 1.00 96.62 106 LEU A C 1
ATOM 871 O O . LEU A 1 106 ? 2.681 6.819 9.023 1.00 96.62 106 LEU A O 1
ATOM 875 N N . GLN A 1 107 ? 2.567 8.057 7.153 1.00 95.56 107 GLN A N 1
ATOM 876 C CA . GLN A 1 107 ? 2.576 9.352 7.837 1.00 95.56 107 GLN A CA 1
ATOM 877 C C . GLN A 1 107 ? 1.286 9.611 8.628 1.00 95.56 107 GLN A C 1
ATOM 879 O O . GLN A 1 107 ? 1.349 10.217 9.691 1.00 95.56 107 GLN A O 1
ATOM 884 N N . GLU A 1 108 ? 0.136 9.117 8.159 1.00 95.12 108 GLU A N 1
ATOM 885 C CA . GLU A 1 108 ? -1.153 9.275 8.853 1.00 95.12 108 GLU A CA 1
ATOM 886 C C . GLU A 1 108 ? -1.358 8.282 10.011 1.00 95.12 108 GLU A C 1
ATOM 888 O O . GLU A 1 108 ? -2.219 8.487 10.869 1.00 95.12 108 GLU A O 1
ATOM 893 N N . LEU A 1 109 ? -0.624 7.165 10.033 1.00 95.94 109 LEU A N 1
ATOM 894 C CA . LEU A 1 109 ? -0.836 6.105 11.021 1.00 95.94 109 LEU A CA 1
ATOM 895 C C . LEU A 1 109 ? -0.543 6.529 12.471 1.00 95.94 109 LEU A C 1
ATOM 897 O O . LEU A 1 109 ? -1.380 6.208 13.315 1.00 95.94 109 LEU A O 1
ATOM 901 N N . PRO A 1 110 ? 0.557 7.239 12.793 1.00 96.44 110 PRO A N 1
ATOM 902 C CA . PRO A 1 110 ? 0.833 7.689 14.156 1.00 96.44 110 PRO A CA 1
ATOM 903 C C . PRO A 1 110 ? -0.305 8.523 14.750 1.00 96.44 110 PRO A C 1
ATOM 905 O O . PRO A 1 110 ? -0.802 8.191 15.817 1.00 96.44 110 PRO A O 1
ATOM 908 N N . GLU A 1 111 ? -0.814 9.517 14.016 1.00 95.38 111 GLU A N 1
ATOM 909 C CA . GLU A 1 111 ? -1.926 10.355 14.489 1.00 95.38 111 GLU A CA 1
ATOM 910 C C . GLU A 1 111 ? -3.200 9.537 14.744 1.00 95.38 111 GLU A C 1
ATOM 912 O O . GLU A 1 111 ? -3.932 9.771 15.709 1.00 95.38 111 GLU A O 1
ATOM 917 N N . ARG A 1 112 ? -3.478 8.543 13.889 1.00 95.31 112 ARG A N 1
ATOM 918 C CA . ARG A 1 112 ? -4.611 7.629 14.088 1.00 95.31 112 ARG A CA 1
ATOM 919 C C . ARG A 1 112 ? -4.412 6.735 15.309 1.00 95.31 112 ARG A C 1
ATOM 921 O O . ARG A 1 112 ? -5.390 6.483 16.010 1.00 95.31 112 ARG A O 1
ATOM 928 N N . ILE A 1 113 ? -3.193 6.249 15.545 1.00 96.56 113 ILE A N 1
ATOM 929 C CA . ILE A 1 113 ? -2.849 5.446 16.723 1.00 96.56 113 ILE A CA 1
ATOM 930 C C . ILE A 1 113 ? -3.039 6.292 17.980 1.00 96.56 113 ILE A C 1
ATOM 932 O O . ILE A 1 113 ? -3.833 5.897 18.828 1.00 96.56 113 ILE A O 1
ATOM 936 N N . ASP A 1 114 ? -2.450 7.485 18.042 1.00 97.00 114 ASP A N 1
ATOM 937 C CA . ASP A 1 114 ? -2.582 8.401 19.179 1.00 97.00 114 ASP A CA 1
ATOM 938 C C . ASP A 1 114 ? -4.057 8.740 19.458 1.00 97.00 114 ASP A C 1
ATOM 940 O O . ASP A 1 114 ? -4.524 8.718 20.599 1.00 97.00 114 ASP A O 1
ATOM 944 N N . GLY A 1 115 ? -4.840 8.989 18.402 1.00 96.50 115 GLY A N 1
ATOM 945 C CA . GLY A 1 115 ? -6.276 9.238 18.517 1.00 96.50 115 GLY A CA 1
ATOM 946 C C . GLY A 1 115 ? -7.072 8.031 19.027 1.00 96.50 115 GLY A C 1
ATOM 947 O O . GLY A 1 115 ? -8.032 8.194 19.785 1.00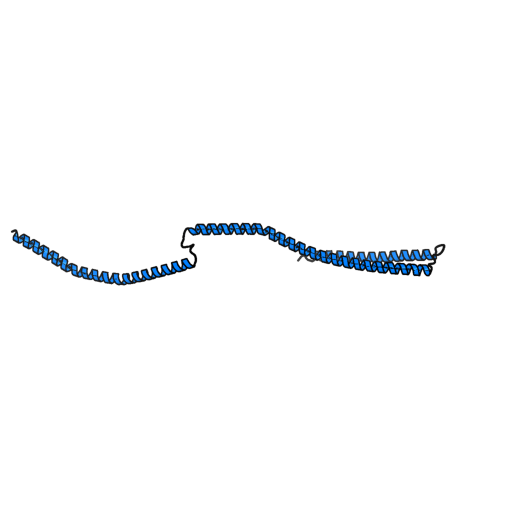 96.50 115 GLY A O 1
ATOM 948 N N . LEU A 1 116 ? -6.699 6.811 18.630 1.00 96.62 116 LEU A N 1
ATOM 949 C CA . LEU A 1 116 ? -7.317 5.582 19.133 1.00 96.62 116 LEU A CA 1
ATOM 950 C C . LEU A 1 116 ? -6.913 5.300 20.582 1.00 96.62 116 LEU A C 1
ATOM 952 O O . LEU A 1 116 ? -7.780 4.951 21.380 1.00 96.62 116 LEU A O 1
ATOM 956 N N . GLU A 1 117 ? -5.646 5.492 20.937 1.00 97.12 117 GLU A N 1
ATOM 957 C CA . GLU A 1 117 ? -5.151 5.350 22.307 1.00 97.12 117 GLU A CA 1
ATOM 958 C C . GLU A 1 117 ? -5.845 6.337 23.251 1.00 97.12 117 GLU A C 1
ATOM 960 O O . GLU A 1 117 ? -6.337 5.933 24.307 1.00 97.12 117 GLU A O 1
ATOM 965 N N . GLY A 1 118 ? -6.006 7.596 22.830 1.00 96.44 118 GLY A N 1
ATOM 966 C CA . GLY A 1 118 ? -6.770 8.598 23.574 1.00 96.44 118 GLY A CA 1
ATOM 967 C C . GLY A 1 118 ? -8.216 8.165 23.834 1.00 96.44 118 GLY A C 1
ATOM 968 O O . GLY A 1 118 ? -8.683 8.213 24.972 1.00 96.44 118 GLY A O 1
ATOM 969 N N . ARG A 1 119 ? -8.912 7.652 22.810 1.00 95.00 119 ARG A N 1
ATOM 970 C CA . ARG A 1 119 ? -10.286 7.132 22.954 1.00 95.00 119 ARG A CA 1
ATOM 971 C C . ARG A 1 119 ? -10.364 5.907 23.858 1.00 95.00 119 ARG A C 1
ATOM 973 O O . ARG A 1 119 ? -11.311 5.781 24.632 1.00 95.00 119 ARG A O 1
ATOM 980 N N . VAL A 1 120 ? -9.401 4.990 23.766 1.00 95.38 120 VAL A N 1
ATOM 981 C CA . VAL A 1 120 ? -9.330 3.822 24.657 1.00 95.38 120 VAL A CA 1
ATOM 982 C C . VAL A 1 120 ? -9.200 4.280 26.105 1.00 95.38 120 VAL A C 1
ATOM 984 O O . VAL A 1 120 ? -9.892 3.755 26.977 1.00 95.38 120 VAL A O 1
ATOM 987 N N . GLU A 1 121 ? -8.372 5.286 26.361 1.00 95.06 121 GLU A N 1
ATOM 988 C CA . GLU A 1 121 ? -8.167 5.806 27.706 1.00 95.06 121 GLU A CA 1
ATOM 989 C C . GLU A 1 121 ? -9.394 6.565 28.236 1.00 95.06 121 GLU A C 1
ATOM 991 O O . GLU A 1 121 ? -9.776 6.405 29.397 1.00 95.06 121 GLU A O 1
ATOM 996 N N . GLU A 1 122 ? -10.089 7.321 27.384 1.00 92.88 122 GLU A N 1
ATOM 997 C CA . GLU A 1 122 ? -11.389 7.919 27.712 1.00 92.88 122 GLU A CA 1
ATOM 998 C C . GLU A 1 122 ? -12.433 6.860 28.084 1.00 92.88 122 GLU A C 1
ATOM 1000 O O . GLU A 1 122 ? -13.121 6.999 29.100 1.00 92.88 122 GLU A O 1
ATOM 1005 N N . LEU A 1 123 ? -12.528 5.783 27.299 1.00 90.75 123 LEU A N 1
ATOM 1006 C CA . LEU A 1 123 ? -13.451 4.678 27.557 1.00 90.75 123 LEU A CA 1
ATOM 1007 C C . LEU A 1 123 ? -13.111 3.947 28.857 1.00 90.75 123 LEU A C 1
ATOM 1009 O O . LEU A 1 123 ? -14.015 3.658 29.640 1.00 90.75 123 LEU A O 1
ATOM 1013 N N . ARG A 1 124 ? -11.825 3.702 29.133 1.00 87.50 124 ARG A N 1
ATOM 1014 C CA . ARG A 1 124 ? -11.377 3.118 30.407 1.00 87.50 124 ARG A CA 1
ATOM 1015 C C . ARG A 1 124 ? -11.758 3.997 31.589 1.00 87.50 124 ARG A C 1
ATOM 1017 O O . ARG A 1 124 ? -12.380 3.510 32.529 1.00 87.50 124 ARG A O 1
ATOM 1024 N N . ARG A 1 125 ? -11.505 5.306 31.515 1.00 85.94 125 ARG A N 1
ATOM 1025 C CA . ARG A 1 125 ? -11.919 6.259 32.560 1.00 85.94 125 ARG A CA 1
ATOM 1026 C C . ARG A 1 125 ? -13.437 6.308 32.730 1.00 85.94 125 ARG A C 1
ATOM 1028 O O . ARG A 1 125 ? -13.928 6.433 33.851 1.00 85.94 125 ARG A O 1
ATOM 1035 N N . ALA A 1 126 ? -14.201 6.232 31.642 1.00 82.38 126 ALA A N 1
ATOM 1036 C CA . ALA A 1 126 ? -15.660 6.183 31.699 1.00 82.38 126 ALA A CA 1
ATOM 1037 C C . ALA A 1 126 ? -16.164 4.881 32.349 1.00 82.38 126 ALA A C 1
ATOM 1039 O O . ALA A 1 126 ? -17.116 4.910 33.134 1.00 82.38 126 ALA A O 1
ATOM 1040 N N . GLN A 1 127 ? -15.499 3.757 32.081 1.00 76.62 127 GLN A N 1
ATOM 1041 C CA . GLN A 1 127 ? -15.779 2.469 32.709 1.00 76.62 127 GLN A CA 1
ATOM 1042 C C . GLN A 1 127 ? -15.435 2.473 34.207 1.00 76.62 127 GLN A C 1
ATOM 1044 O O . GLN A 1 127 ? -16.240 2.011 35.015 1.00 76.62 127 GLN A O 1
ATOM 1049 N N . GLU A 1 128 ? -14.297 3.051 34.597 1.00 70.88 128 GLU A N 1
ATOM 1050 C CA . GLU A 1 128 ? -13.907 3.231 36.002 1.00 70.88 128 GLU A CA 1
ATOM 1051 C C . GLU A 1 128 ? -14.907 4.114 36.760 1.00 70.88 128 GLU A C 1
ATOM 1053 O O . GLU A 1 128 ? -15.354 3.748 37.846 1.00 70.88 128 GLU A O 1
ATOM 1058 N N . LYS A 1 129 ? -15.349 5.230 36.161 1.00 64.31 129 LYS A N 1
ATOM 1059 C CA . LYS A 1 129 ? -16.407 6.093 36.725 1.00 64.31 129 LYS A CA 1
ATOM 1060 C C . LYS A 1 129 ? -17.758 5.376 36.833 1.00 64.31 129 LYS A C 1
ATOM 1062 O O . LYS A 1 129 ? -18.481 5.573 37.807 1.00 64.31 129 LYS A O 1
ATOM 1067 N N . SER A 1 130 ? -18.085 4.513 35.870 1.00 59.28 130 SER A N 1
ATOM 1068 C CA . SER A 1 130 ? -19.280 3.650 35.915 1.00 59.28 130 SER A CA 1
ATOM 1069 C C . SER A 1 130 ? -19.168 2.537 36.971 1.00 59.28 130 SER A C 1
ATOM 1071 O O . SER A 1 130 ? -20.179 1.972 37.390 1.00 59.28 130 SER A O 1
ATOM 1073 N N . GLY A 1 131 ? -17.956 2.283 37.480 1.00 55.03 131 GLY A N 1
ATOM 1074 C CA . GLY A 1 131 ? -17.657 1.376 38.589 1.00 55.03 131 GLY A CA 1
ATOM 1075 C C . GLY A 1 131 ? -18.248 1.765 39.942 1.00 55.03 131 GLY A C 1
ATOM 1076 O O . GLY A 1 131 ? -18.190 0.960 40.869 1.00 55.03 131 GLY A O 1
ATOM 1077 N N . ALA A 1 132 ? -18.889 2.931 40.064 1.00 60.12 132 ALA A N 1
ATOM 1078 C CA . ALA A 1 132 ? 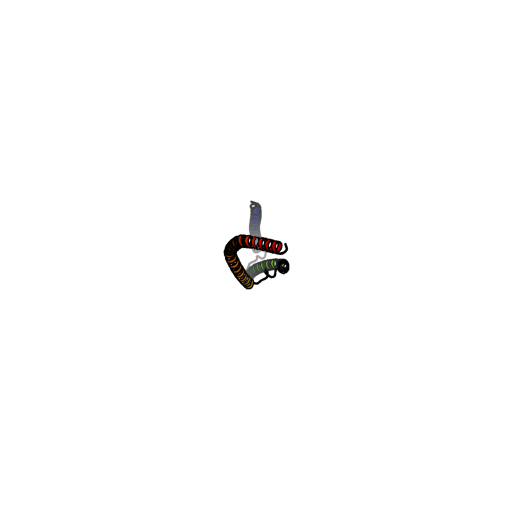-19.633 3.297 41.269 1.00 60.12 132 ALA A CA 1
ATOM 1079 C C . ALA A 1 132 ? -20.828 2.361 41.552 1.00 60.12 132 ALA A C 1
ATOM 1081 O O . ALA A 1 132 ? -21.235 2.231 42.704 1.00 60.12 132 ALA A O 1
ATOM 1082 N N . ASN A 1 133 ? -21.371 1.678 40.532 1.00 64.25 133 ASN A N 1
ATOM 1083 C CA . ASN A 1 133 ? -22.430 0.682 40.700 1.00 64.25 133 ASN A CA 1
ATOM 1084 C C . ASN A 1 133 ? -21.934 -0.721 40.306 1.00 64.25 133 ASN A C 1
ATOM 1086 O O . ASN A 1 133 ? -21.980 -1.082 39.127 1.00 64.25 133 ASN A O 1
ATOM 1090 N N . PRO A 1 134 ? -21.556 -1.574 41.281 1.00 70.06 134 PRO A N 1
ATOM 1091 C CA . PRO A 1 134 ? -21.096 -2.947 41.039 1.00 70.06 134 PRO A CA 1
ATOM 1092 C C . PRO A 1 134 ? -22.077 -3.804 40.230 1.00 70.06 134 PRO A C 1
ATOM 1094 O O . PRO A 1 134 ? -21.675 -4.777 39.599 1.00 70.06 134 PRO A O 1
ATOM 1097 N N . ARG A 1 135 ? -23.367 -3.435 40.224 1.00 66.19 135 ARG A N 1
ATOM 1098 C CA . ARG A 1 135 ? -24.413 -4.111 39.448 1.00 66.19 135 ARG A CA 1
ATOM 1099 C C . ARG A 1 135 ? -24.366 -3.839 37.945 1.00 66.19 135 ARG A C 1
ATOM 1101 O O . ARG A 1 135 ? -24.806 -4.693 37.185 1.00 66.19 135 ARG A O 1
ATOM 1108 N N . LEU A 1 136 ? -23.830 -2.692 37.526 1.00 69.00 136 LEU A N 1
ATOM 1109 C CA . LEU A 1 136 ? -23.723 -2.306 36.114 1.00 69.00 136 LEU A CA 1
ATOM 1110 C C . LEU A 1 136 ? -22.450 -2.848 35.446 1.00 69.00 136 LEU A C 1
ATOM 1112 O O . LEU A 1 136 ? -22.391 -2.922 34.226 1.00 69.00 136 LEU A O 1
ATOM 1116 N N . ASN A 1 137 ? -21.474 -3.292 36.243 1.00 69.81 137 ASN A N 1
ATOM 1117 C CA . ASN A 1 137 ? -20.224 -3.902 35.776 1.00 69.81 137 ASN A CA 1
ATOM 1118 C C . ASN A 1 137 ? -20.221 -5.437 35.896 1.00 69.81 137 ASN A C 1
ATOM 1120 O O . ASN A 1 137 ? -19.163 -6.069 35.875 1.00 69.81 137 ASN A O 1
ATOM 1124 N N . MET A 1 138 ? -21.390 -6.059 36.055 1.00 76.81 138 MET A N 1
ATOM 1125 C CA . MET A 1 138 ? -21.481 -7.514 36.097 1.00 76.81 138 MET A CA 1
ATOM 1126 C C . MET A 1 138 ? -21.408 -8.112 34.680 1.00 76.81 138 MET A C 1
ATOM 1128 O O . MET A 1 138 ? -22.068 -7.607 33.773 1.00 76.81 138 MET A O 1
ATOM 1132 N N . PRO A 1 139 ? -20.665 -9.220 34.484 1.00 83.00 139 PRO A N 1
ATOM 1133 C CA . PRO A 1 139 ? -20.767 -10.035 33.278 1.00 83.00 139 PRO A CA 1
ATOM 1134 C C . PRO A 1 139 ? -22.216 -10.445 33.005 1.00 83.00 139 PRO A C 1
ATOM 1136 O O . PRO A 1 139 ? -22.974 -10.688 33.947 1.00 83.00 139 PRO A O 1
ATOM 1139 N N . LEU A 1 140 ? -22.574 -10.583 31.727 1.00 83.31 140 LEU A N 1
ATOM 1140 C CA . LEU A 1 140 ? -23.943 -10.860 31.277 1.00 83.31 140 LEU A CA 1
ATOM 1141 C C . LEU A 1 140 ? -24.584 -12.071 31.979 1.00 83.31 140 LEU A C 1
ATOM 1143 O O . LEU A 1 140 ? -25.743 -12.045 32.371 1.00 83.31 140 LEU A O 1
ATOM 1147 N N . GLU A 1 141 ? -23.819 -13.132 32.213 1.00 86.88 141 GLU A N 1
ATOM 1148 C CA . GLU A 1 141 ? -24.310 -14.325 32.913 1.00 86.88 141 GLU A CA 1
ATOM 1149 C C . GLU A 1 141 ? -24.714 -14.028 34.364 1.00 86.88 141 GLU A C 1
ATOM 1151 O O . GLU A 1 141 ? -25.697 -14.568 34.873 1.00 86.88 141 GLU A O 1
ATOM 1156 N N . LYS A 1 142 ? -23.968 -13.150 35.045 1.00 85.25 142 LYS A N 1
ATOM 1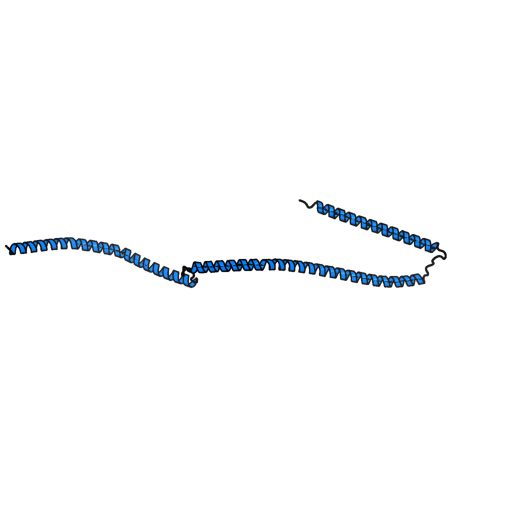157 C CA . LYS A 1 142 ? -24.270 -12.743 36.422 1.00 85.25 142 LYS A CA 1
ATOM 1158 C C . LYS A 1 142 ? -25.452 -11.780 36.474 1.00 85.25 142 LYS A C 1
ATOM 1160 O O . LYS A 1 142 ? -26.231 -11.866 37.420 1.00 85.25 142 LYS A O 1
ATOM 1165 N N . THR A 1 143 ? -25.618 -10.904 35.478 1.00 87.06 143 THR A N 1
ATOM 1166 C CA . THR A 1 143 ? -26.794 -10.022 35.412 1.00 87.06 143 THR A CA 1
ATOM 1167 C C . THR A 1 143 ? -28.068 -10.819 35.174 1.00 87.06 143 THR A C 1
ATOM 1169 O O . THR A 1 143 ? -29.042 -10.584 35.881 1.00 87.06 143 THR A O 1
ATOM 1172 N N . VAL A 1 144 ? -28.052 -11.810 34.276 1.00 89.88 144 VAL A N 1
ATOM 1173 C CA . VAL A 1 144 ? -29.208 -12.691 34.038 1.00 89.88 144 VAL A CA 1
ATOM 1174 C C . VAL A 1 144 ? -29.599 -13.434 35.316 1.00 89.88 144 VAL A C 1
ATOM 1176 O O . VAL A 1 144 ? -30.751 -13.360 35.731 1.00 89.88 144 VAL A O 1
ATOM 1179 N N . ARG A 1 145 ? -28.638 -14.052 36.018 1.00 90.62 145 ARG A N 1
ATOM 1180 C CA . ARG A 1 145 ? -28.913 -14.722 37.304 1.00 90.62 145 ARG A CA 1
ATOM 1181 C C . ARG A 1 145 ? -29.486 -13.774 38.359 1.00 90.62 145 ARG A C 1
ATOM 1183 O O . ARG A 1 145 ? -30.423 -14.137 39.061 1.00 90.62 145 ARG A O 1
ATOM 1190 N N . ALA A 1 146 ? -28.934 -12.566 38.471 1.00 89.00 146 ALA A N 1
ATOM 1191 C CA . ALA A 1 146 ? -29.425 -11.569 39.417 1.00 89.00 146 ALA A CA 1
ATOM 1192 C C . ALA A 1 146 ? -30.846 -11.090 39.069 1.00 89.00 146 ALA A C 1
ATOM 1194 O O . ALA A 1 146 ? -31.633 -10.821 39.972 1.00 89.00 146 ALA A O 1
ATOM 1195 N N . VAL A 1 147 ? -31.187 -10.992 37.780 1.00 92.44 147 VAL A N 1
ATOM 1196 C CA . VAL A 1 147 ? -32.550 -10.678 37.324 1.00 92.44 147 VAL A CA 1
ATOM 1197 C C . VAL A 1 147 ? -33.508 -11.811 37.683 1.00 92.44 147 VAL A C 1
ATOM 1199 O O . VAL A 1 147 ? -34.535 -11.544 38.299 1.00 92.44 147 VAL A O 1
ATOM 1202 N N . GLU A 1 148 ? -33.148 -13.065 37.403 1.00 94.31 148 GLU A N 1
ATOM 1203 C CA . GLU A 1 148 ? -33.973 -14.230 37.754 1.00 94.31 148 GLU A CA 1
ATOM 1204 C C . GLU A 1 148 ? -34.246 -14.322 39.264 1.00 94.31 148 GLU A C 1
ATOM 1206 O O . GLU A 1 148 ? -35.365 -14.613 39.685 1.00 94.31 148 GLU A O 1
ATOM 1211 N N . GLU A 1 149 ? -33.238 -14.063 40.100 1.00 93.56 149 GLU A N 1
ATOM 1212 C CA . GLU A 1 149 ? -33.394 -14.045 41.559 1.00 93.56 149 GLU A CA 1
ATOM 1213 C C . GLU A 1 149 ? -34.371 -12.948 42.003 1.00 93.56 149 GLU A C 1
ATOM 1215 O O . GLU A 1 149 ? -35.268 -13.199 42.808 1.00 93.56 149 GLU A O 1
ATOM 1220 N N . ARG A 1 150 ? -34.268 -11.754 41.410 1.00 93.06 150 ARG A N 1
ATOM 1221 C CA . ARG A 1 150 ? -35.172 -10.631 41.698 1.00 93.06 150 ARG A CA 1
ATOM 1222 C C . ARG A 1 150 ? -36.597 -10.888 41.238 1.00 93.06 150 ARG A C 1
ATOM 1224 O O . ARG A 1 150 ? -37.531 -10.485 41.925 1.00 93.06 150 ARG A O 1
ATOM 1231 N N . GLU A 1 151 ? -36.781 -11.554 40.106 1.00 95.62 151 GLU A N 1
ATOM 1232 C CA . GLU A 1 151 ? -38.106 -11.952 39.634 1.00 95.62 151 GLU A CA 1
ATOM 1233 C C . GLU A 1 151 ? -38.755 -12.972 40.572 1.00 95.62 151 GLU A C 1
ATOM 1235 O O . GLU A 1 151 ? -39.946 -12.856 40.865 1.00 95.62 151 GLU A O 1
ATOM 1240 N N . ARG A 1 152 ? -37.977 -13.919 41.115 1.00 95.88 152 ARG A N 1
ATOM 1241 C CA . ARG A 1 152 ? -38.464 -14.867 42.132 1.00 95.88 152 ARG A CA 1
ATOM 1242 C C . ARG A 1 152 ? -38.839 -14.167 43.434 1.00 95.88 152 ARG A C 1
ATOM 1244 O O . ARG A 1 152 ? -39.918 -14.430 43.956 1.00 95.88 152 ARG A O 1
ATOM 1251 N N . GLU A 1 153 ? -37.988 -13.267 43.933 1.00 95.88 153 GLU A N 1
ATOM 1252 C CA . GLU A 1 153 ? -38.291 -12.443 45.114 1.00 95.88 153 GLU A CA 1
ATOM 1253 C C . GLU A 1 153 ? -39.578 -11.635 44.906 1.00 95.88 153 GLU A C 1
ATOM 1255 O O . GLU A 1 153 ? -40.438 -11.600 45.786 1.00 95.88 153 GLU A O 1
ATOM 1260 N N . ARG A 1 154 ? -39.744 -11.023 43.726 1.00 95.81 154 ARG A N 1
ATOM 1261 C CA . ARG A 1 154 ? -40.941 -10.241 43.398 1.00 95.81 154 ARG A CA 1
ATOM 1262 C C . ARG A 1 154 ? -42.192 -11.112 43.368 1.00 95.81 154 ARG A C 1
ATOM 1264 O O . ARG A 1 154 ? -43.182 -10.749 43.986 1.00 95.81 154 ARG A O 1
ATOM 1271 N N . ALA A 1 155 ? -42.128 -12.276 42.722 1.00 96.38 155 ALA A N 1
ATOM 1272 C CA . ALA A 1 155 ? -43.248 -13.211 42.671 1.00 96.38 155 ALA A CA 1
ATOM 1273 C C . ALA A 1 155 ? -43.650 -13.722 44.065 1.00 96.38 155 ALA A C 1
ATOM 1275 O O . ALA A 1 155 ? -44.832 -13.929 44.333 1.00 96.38 155 ALA A O 1
ATOM 1276 N N . GLU A 1 156 ? -42.685 -13.920 44.963 1.00 96.75 156 GLU A N 1
ATOM 1277 C CA . GLU A 1 156 ? -42.963 -14.327 46.341 1.00 96.75 156 GLU A CA 1
ATOM 1278 C C . GLU A 1 156 ? -43.615 -13.198 47.151 1.00 96.75 156 GLU A C 1
ATOM 1280 O O . GLU A 1 156 ? -44.600 -13.429 47.853 1.00 96.75 156 GLU A O 1
ATOM 1285 N N . LEU A 1 157 ? -43.128 -11.963 47.005 1.00 96.00 157 LEU A N 1
ATOM 1286 C CA . LEU A 1 157 ? -43.749 -10.786 47.618 1.00 96.00 157 LEU A CA 1
ATOM 1287 C C . LEU A 1 157 ? -45.166 -10.538 47.085 1.00 96.00 157 LEU A C 1
ATOM 1289 O O . LEU A 1 157 ? -46.058 -10.229 47.873 1.00 96.00 157 LEU A O 1
ATOM 1293 N N . ASP A 1 158 ? -45.395 -10.727 45.785 1.00 96.56 158 ASP A N 1
ATOM 1294 C CA . ASP A 1 158 ? -46.719 -10.604 45.168 1.00 96.56 158 ASP A CA 1
ATOM 1295 C C . ASP A 1 158 ? -47.700 -11.628 45.775 1.00 96.56 158 ASP A C 1
ATOM 1297 O O . ASP A 1 158 ? -48.808 -11.265 46.174 1.00 96.56 158 ASP A O 1
ATOM 1301 N N . ARG A 1 159 ? -47.273 -12.884 45.981 1.00 96.00 159 ARG A N 1
ATOM 1302 C CA . ARG A 1 159 ? -48.085 -13.904 46.679 1.00 96.00 159 ARG A CA 1
ATOM 1303 C C . ARG A 1 159 ? -48.385 -13.529 48.127 1.00 96.00 159 ARG A C 1
ATOM 1305 O O . ARG A 1 159 ? -49.502 -13.739 48.600 1.00 96.00 159 ARG A O 1
ATOM 1312 N N . GLN A 1 160 ? -47.399 -12.998 48.851 1.00 95.94 160 GLN A N 1
ATOM 1313 C CA . GLN A 1 160 ? -47.596 -12.549 50.232 1.00 95.94 160 GLN A CA 1
ATOM 1314 C C . GLN A 1 160 ? -48.584 -11.380 50.294 1.00 95.94 160 GLN A C 1
ATOM 1316 O O . GLN A 1 160 ? -49.454 -11.356 51.167 1.00 95.94 160 GLN A O 1
ATOM 1321 N N . LEU A 1 161 ? -48.500 -10.443 49.347 1.00 95.06 161 LEU A N 1
ATOM 1322 C CA . LEU A 1 161 ? -49.451 -9.344 49.219 1.00 95.06 161 LEU A CA 1
ATOM 1323 C C . LEU A 1 161 ? -50.863 -9.852 48.931 1.00 95.06 161 LEU A C 1
ATOM 1325 O O . LEU A 1 161 ? -51.794 -9.412 49.600 1.00 95.06 161 LEU A O 1
ATOM 1329 N N . GLU A 1 162 ? -51.035 -10.803 48.014 1.00 95.44 162 GLU A N 1
ATOM 1330 C CA . GLU A 1 162 ? -52.339 -11.419 47.736 1.00 95.44 162 GLU A CA 1
ATOM 1331 C C . GLU A 1 162 ? -52.924 -12.110 48.978 1.00 95.44 162 GLU A C 1
ATOM 1333 O O . GLU A 1 162 ? -54.092 -11.908 49.323 1.00 95.44 162 GLU A O 1
ATOM 1338 N N . GLN A 1 163 ? -52.110 -12.878 49.709 1.00 94.81 163 GLN A N 1
ATOM 1339 C CA . GLN A 1 163 ? -52.542 -13.522 50.953 1.00 94.81 163 GLN A CA 1
ATOM 1340 C C . GLN A 1 163 ? -52.973 -12.494 52.004 1.00 94.81 163 GLN A C 1
ATOM 1342 O O . GLN A 1 163 ? -54.030 -12.642 52.625 1.00 94.81 163 GLN A O 1
ATOM 1347 N N . LEU A 1 164 ? -52.187 -11.432 52.190 1.00 93.56 164 LEU A N 1
ATOM 1348 C CA . LEU A 1 164 ? -52.511 -10.355 53.120 1.00 93.56 164 LEU A CA 1
ATOM 1349 C C . LEU A 1 164 ? -53.773 -9.600 52.691 1.00 93.56 164 LEU A C 1
ATOM 1351 O O . LEU A 1 164 ? -54.626 -9.336 53.537 1.00 93.56 164 LEU A O 1
ATOM 1355 N N . GLN A 1 165 ? -53.9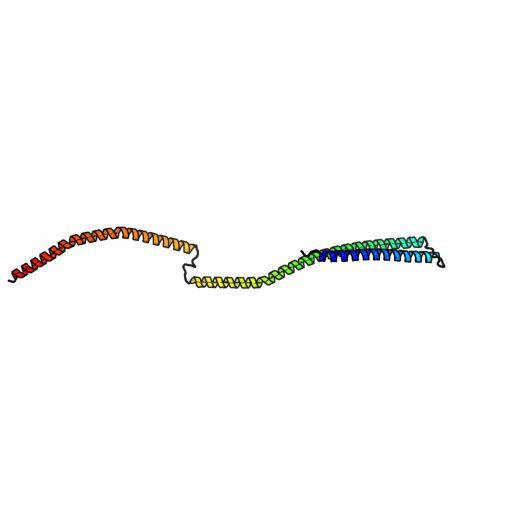59 -9.331 51.397 1.00 92.69 165 GLN A N 1
ATOM 1356 C CA . GLN A 1 165 ? -55.170 -8.697 50.870 1.00 92.69 165 GLN A CA 1
ATOM 1357 C C . GLN A 1 165 ? -56.435 -9.518 51.146 1.00 92.69 165 GLN A C 1
ATOM 1359 O O . GLN A 1 165 ? -57.491 -8.938 51.392 1.00 92.69 165 GLN A O 1
ATOM 1364 N N . VAL A 1 166 ? -56.350 -10.853 51.170 1.00 93.44 166 VAL A N 1
ATOM 1365 C CA . VAL A 1 166 ? -57.478 -11.722 51.552 1.00 93.44 166 VAL A CA 1
ATOM 1366 C C . VAL A 1 166 ? -57.662 -11.787 53.073 1.00 93.44 166 VAL A C 1
ATOM 1368 O O . VAL A 1 166 ? -58.794 -11.836 53.567 1.00 93.44 166 VAL A O 1
ATOM 1371 N N . MET A 1 167 ? -56.569 -11.798 53.837 1.00 92.81 167 MET A N 1
ATOM 1372 C CA . MET A 1 167 ? -56.597 -11.957 55.295 1.00 92.81 167 MET A CA 1
ATOM 1373 C C . MET A 1 167 ? -57.042 -10.698 56.036 1.00 92.81 167 MET A C 1
ATOM 1375 O O . MET A 1 167 ? -57.809 -10.808 56.994 1.00 92.81 167 MET A O 1
ATOM 1379 N N . VAL A 1 168 ? -56.610 -9.516 55.588 1.00 93.88 168 VAL A N 1
ATOM 1380 C CA . VAL A 1 168 ? -56.963 -8.224 56.191 1.00 93.88 168 VAL A CA 1
ATOM 1381 C C . VAL A 1 168 ? -58.479 -8.062 56.348 1.00 93.88 168 VAL A C 1
ATOM 1383 O O . VAL A 1 168 ? -58.901 -7.952 57.497 1.00 93.88 168 VAL A O 1
ATOM 1386 N N . PRO A 1 169 ? -59.319 -8.135 55.292 1.00 93.56 169 PRO A N 1
ATOM 1387 C CA . PRO A 1 169 ? -60.765 -7.932 55.409 1.00 93.56 169 PRO A CA 1
ATOM 1388 C C . PRO A 1 169 ? -61.450 -8.994 56.276 1.00 93.56 169 PRO A C 1
ATOM 1390 O O . PRO A 1 169 ? -62.416 -8.698 56.979 1.00 93.56 169 PRO A O 1
ATOM 1393 N N . ARG A 1 170 ? -60.958 -10.241 56.261 1.00 92.06 170 ARG A N 1
ATOM 1394 C CA . ARG A 1 170 ? -61.469 -11.304 57.143 1.00 92.06 170 ARG A CA 1
ATOM 1395 C C . ARG A 1 170 ? -61.205 -10.969 58.607 1.00 92.06 170 ARG A C 1
ATOM 1397 O O . ARG A 1 170 ? -62.120 -11.060 59.420 1.00 92.06 170 ARG A O 1
ATOM 1404 N N . LYS A 1 171 ? -59.983 -10.537 58.925 1.00 92.12 171 LYS A N 1
ATOM 1405 C CA . LYS A 1 171 ? -59.600 -10.122 60.277 1.00 92.12 171 LYS A CA 1
ATOM 1406 C C . LYS A 1 171 ? -60.299 -8.839 60.716 1.00 92.12 171 LYS A C 1
ATOM 1408 O O . LYS A 1 171 ? -60.658 -8.745 61.883 1.00 92.12 171 LYS A O 1
ATOM 1413 N N . THR A 1 172 ? -60.576 -7.900 59.807 1.00 92.69 172 THR A N 1
ATOM 1414 C CA . THR A 1 172 ? -61.378 -6.706 60.135 1.00 92.69 172 THR A CA 1
ATOM 1415 C C . THR A 1 172 ? -62.797 -7.098 60.530 1.00 92.69 172 THR A C 1
ATOM 1417 O O . THR A 1 172 ? -63.257 -6.691 61.589 1.00 92.69 172 THR A O 1
ATOM 1420 N N . LYS A 1 173 ? -63.453 -7.973 59.756 1.00 92.75 173 LYS A N 1
ATOM 1421 C CA . LYS A 1 173 ? -64.798 -8.476 60.089 1.00 92.75 173 LYS A CA 1
ATOM 1422 C C . LYS A 1 173 ? -64.831 -9.262 61.403 1.00 92.75 173 LYS A C 1
ATOM 1424 O O . LYS A 1 173 ? -65.787 -9.157 62.165 1.00 92.75 173 LYS A O 1
ATOM 1429 N N . GLU A 1 174 ? -63.801 -10.063 61.671 1.00 92.25 174 GLU A N 1
ATOM 1430 C CA . GLU A 1 174 ? -63.671 -10.805 62.932 1.00 92.25 174 GLU A CA 1
ATOM 1431 C C . GLU A 1 174 ? -63.513 -9.854 64.130 1.00 92.25 174 GLU A C 1
ATOM 1433 O O . GLU A 1 174 ? -64.189 -10.033 65.142 1.00 92.25 174 GLU A O 1
ATOM 1438 N N . LEU A 1 175 ? -62.689 -8.808 63.995 1.00 91.38 175 LEU A N 1
ATOM 1439 C CA . LEU A 1 175 ? -62.546 -7.756 65.005 1.00 91.38 175 LEU A CA 1
ATOM 1440 C C . LEU A 1 175 ? -63.847 -6.983 65.223 1.00 91.38 175 LEU A C 1
ATOM 1442 O O . LEU A 1 175 ? -64.230 -6.773 66.369 1.00 91.38 175 LEU A O 1
ATOM 1446 N N . GLU A 1 176 ? -64.546 -6.588 64.157 1.00 93.00 176 GLU A N 1
ATOM 1447 C CA . GLU A 1 176 ? -65.846 -5.911 64.249 1.00 93.00 176 GLU A CA 1
ATOM 1448 C C . GLU A 1 176 ? -66.868 -6.763 65.009 1.00 93.00 176 GLU A C 1
ATOM 1450 O O . GLU A 1 176 ? -67.558 -6.261 65.897 1.00 93.00 176 GLU A O 1
ATOM 1455 N N . ARG A 1 177 ? -66.921 -8.069 64.719 1.00 93.00 177 ARG A N 1
ATOM 1456 C CA . ARG A 1 177 ? -67.797 -9.015 65.416 1.00 93.00 177 ARG A CA 1
ATOM 1457 C C . ARG A 1 177 ? -67.436 -9.154 66.895 1.00 93.00 177 ARG A C 1
ATOM 1459 O O . ARG A 1 177 ? -68.316 -9.023 67.741 1.00 93.00 177 ARG A O 1
ATOM 1466 N N . LEU A 1 178 ? -66.165 -9.400 67.213 1.00 91.50 178 LEU A N 1
ATOM 1467 C CA . LEU A 1 178 ? -65.699 -9.510 68.600 1.00 91.50 178 LEU A CA 1
ATOM 1468 C C . LEU A 1 178 ? -65.954 -8.217 69.382 1.00 91.50 178 LEU A C 1
ATOM 1470 O O . LEU A 1 178 ? -66.361 -8.274 70.537 1.00 91.50 178 LEU A O 1
ATOM 1474 N N . ASN A 1 179 ? -65.770 -7.056 68.749 1.00 89.50 179 ASN A N 1
ATOM 1475 C CA . ASN A 1 179 ? -66.049 -5.758 69.357 1.00 89.50 179 ASN A CA 1
ATOM 1476 C C . ASN A 1 179 ? -67.551 -5.581 69.648 1.00 89.50 179 ASN A C 1
ATOM 1478 O O . ASN A 1 179 ? -67.927 -5.130 70.730 1.00 89.50 179 ASN A O 1
ATOM 1482 N N . ALA A 1 180 ? -68.420 -6.007 68.725 1.00 89.56 180 ALA A N 1
ATOM 1483 C CA . ALA A 1 180 ? -69.868 -6.016 68.934 1.00 89.56 180 ALA A CA 1
ATOM 1484 C C . ALA A 1 180 ? -70.307 -6.981 70.054 1.00 89.56 180 ALA A C 1
ATOM 1486 O O . ALA A 1 180 ? -71.248 -6.676 70.783 1.00 89.56 180 ALA A O 1
ATOM 1487 N N . GLU A 1 181 ? -69.626 -8.119 70.226 1.00 89.62 181 GLU A N 1
ATOM 1488 C CA . GLU A 1 181 ? -69.870 -9.073 71.321 1.00 89.62 181 GLU A CA 1
ATOM 1489 C C . GLU A 1 181 ? -69.322 -8.571 72.677 1.00 89.62 181 GLU A C 1
ATOM 1491 O O . GLU A 1 181 ? -69.923 -8.830 73.724 1.00 89.62 181 GLU A O 1
ATOM 1496 N N . LEU A 1 182 ? -68.225 -7.803 72.677 1.00 87.44 182 LEU A N 1
ATOM 1497 C CA . LEU A 1 182 ? -67.622 -7.201 73.873 1.00 87.44 182 LEU A CA 1
ATOM 1498 C C . LEU A 1 182 ? -68.479 -6.083 74.473 1.00 87.44 182 LEU A C 1
ATOM 1500 O O . LEU A 1 182 ? -68.656 -6.053 75.690 1.00 87.44 182 LEU A O 1
ATOM 1504 N N . GLN A 1 183 ? -69.060 -5.207 73.649 1.00 87.81 183 GLN A N 1
ATOM 1505 C CA . GLN A 1 183 ? -69.879 -4.082 74.121 1.00 87.81 183 GLN A CA 1
ATOM 1506 C C . GLN A 1 183 ? -70.965 -4.464 75.152 1.00 87.81 183 GLN A C 1
ATOM 1508 O O . GLN A 1 183 ? -70.994 -3.878 76.238 1.00 87.81 183 GLN A O 1
ATOM 1513 N N . PRO A 1 184 ? -71.850 -5.453 74.909 1.00 86.44 184 PRO A N 1
ATOM 1514 C CA . PRO A 1 184 ? -72.866 -5.834 75.888 1.00 86.44 184 PRO A CA 1
ATOM 1515 C C . PRO A 1 184 ? -72.271 -6.507 77.132 1.00 86.44 184 PRO A C 1
ATOM 1517 O O . PRO A 1 184 ? -72.853 -6.402 78.213 1.00 86.44 184 PRO A O 1
ATOM 1520 N N . LEU A 1 185 ? -71.127 -7.192 77.018 1.00 84.94 185 LEU A N 1
ATOM 1521 C CA . LEU A 1 185 ? -70.426 -7.778 78.166 1.00 84.94 185 LEU A CA 1
ATOM 1522 C C . LEU A 1 185 ? -69.789 -6.699 79.045 1.00 84.94 185 LEU A C 1
ATOM 1524 O O . LEU A 1 185 ? -69.858 -6.800 80.269 1.00 84.94 185 LEU A O 1
ATOM 1528 N N . GLU A 1 186 ? -69.233 -5.645 78.452 1.00 83.81 186 GLU A N 1
ATOM 1529 C CA . GLU A 1 186 ? -68.719 -4.487 79.182 1.00 83.81 186 GLU A CA 1
ATOM 1530 C C . GLU A 1 186 ? -69.837 -3.732 79.900 1.00 83.81 186 GLU A C 1
ATOM 1532 O O . GLU A 1 186 ? -69.692 -3.422 81.084 1.00 83.81 186 GLU A O 1
ATOM 1537 N N . VAL A 1 187 ? -70.981 -3.519 79.240 1.00 85.12 187 VAL A N 1
ATOM 1538 C CA . VAL A 1 187 ? -72.174 -2.923 79.866 1.00 85.12 187 VAL A CA 1
ATOM 1539 C C . VAL A 1 187 ? -72.673 -3.787 81.028 1.00 85.12 187 VAL A C 1
ATOM 1541 O O . VAL A 1 187 ? -72.923 -3.265 82.115 1.00 85.12 187 VAL A O 1
ATOM 1544 N N . LYS A 1 188 ? -72.753 -5.114 80.854 1.00 83.00 188 LYS A N 1
ATOM 1545 C CA . LYS A 1 188 ? -73.116 -6.047 81.936 1.00 83.00 188 LYS A CA 1
ATOM 1546 C C . LYS A 1 188 ? -72.106 -6.020 83.080 1.00 83.00 188 LYS A C 1
ATOM 1548 O O . LYS A 1 188 ? -72.517 -5.978 84.234 1.00 83.00 188 LYS A O 1
ATOM 1553 N N . ARG A 1 189 ? -70.801 -5.992 82.791 1.00 85.69 189 ARG A N 1
ATOM 1554 C CA . ARG A 1 189 ? -69.742 -5.889 83.805 1.00 85.69 189 ARG A CA 1
ATOM 1555 C C . ARG A 1 189 ? -69.874 -4.591 84.594 1.00 85.69 189 ARG A C 1
ATOM 1557 O O . ARG A 1 189 ? -69.857 -4.633 85.819 1.00 85.69 189 ARG A O 1
ATOM 1564 N N . LEU A 1 190 ? -70.032 -3.455 83.914 1.00 83.44 190 LEU A N 1
ATOM 1565 C CA . LEU A 1 190 ? -70.240 -2.156 84.556 1.00 83.44 190 LEU A CA 1
ATOM 1566 C C . LEU A 1 190 ? -71.496 -2.181 85.436 1.00 83.44 190 LEU A C 1
ATOM 1568 O O . LEU A 1 190 ? -71.408 -1.819 86.607 1.00 83.44 190 LEU A O 1
ATOM 1572 N N . GLY A 1 191 ? -72.608 -2.723 84.933 1.00 82.25 191 GLY A N 1
ATOM 1573 C CA . GLY A 1 191 ? -73.840 -2.919 85.700 1.00 82.25 191 GLY A CA 1
ATOM 1574 C C . GLY A 1 191 ? -73.641 -3.789 86.945 1.00 82.25 191 GLY A C 1
ATOM 1575 O O . GLY A 1 191 ? -73.949 -3.356 88.050 1.00 82.25 191 GLY A O 1
ATOM 1576 N N . SER A 1 192 ? -73.044 -4.977 86.810 1.00 79.75 192 SER A N 1
ATOM 1577 C CA . SER A 1 192 ? -72.768 -5.872 87.942 1.00 79.75 192 SER A CA 1
ATOM 1578 C C . SER A 1 192 ? -71.787 -5.270 88.950 1.00 79.75 192 SER A C 1
ATOM 1580 O O . SER A 1 192 ? -71.971 -5.445 90.152 1.00 79.75 192 SER A O 1
ATOM 1582 N N . THR A 1 193 ? -70.768 -4.528 88.503 1.00 80.75 193 THR A N 1
ATOM 1583 C CA . THR A 1 193 ? -69.847 -3.823 89.412 1.00 80.75 193 THR A CA 1
ATOM 1584 C C . THR A 1 193 ? -70.523 -2.667 90.145 1.00 80.75 193 THR A C 1
ATOM 1586 O O . THR A 1 193 ? -70.243 -2.463 91.326 1.00 80.75 193 THR A O 1
ATOM 1589 N N . ALA A 1 194 ? -71.437 -1.942 89.493 1.00 78.50 194 ALA A N 1
ATOM 1590 C CA . ALA A 1 194 ? -72.248 -0.911 90.131 1.00 78.50 194 ALA A CA 1
ATOM 1591 C C . ALA A 1 194 ? -73.189 -1.531 91.176 1.00 78.50 194 ALA A C 1
ATOM 1593 O O . ALA A 1 194 ? -73.162 -1.116 92.332 1.00 78.50 194 ALA A O 1
ATOM 1594 N N . SER A 1 195 ? -73.909 -2.602 90.827 1.00 77.75 195 SER A N 1
ATOM 1595 C CA . SER A 1 195 ? -74.770 -3.331 91.767 1.00 77.75 195 SER A CA 1
ATOM 1596 C C . SER A 1 195 ? -73.991 -3.936 92.939 1.00 77.75 195 SER A C 1
ATOM 1598 O O . SER A 1 195 ? -74.457 -3.885 94.073 1.00 77.75 195 SER A O 1
ATOM 1600 N N . ALA A 1 196 ? -72.786 -4.468 92.710 1.00 77.19 196 ALA A N 1
ATOM 1601 C CA . ALA A 1 196 ? -71.926 -4.979 93.779 1.00 77.19 196 ALA A CA 1
ATOM 1602 C C . ALA A 1 196 ? -71.409 -3.859 94.701 1.00 77.19 196 ALA A C 1
ATOM 1604 O O . A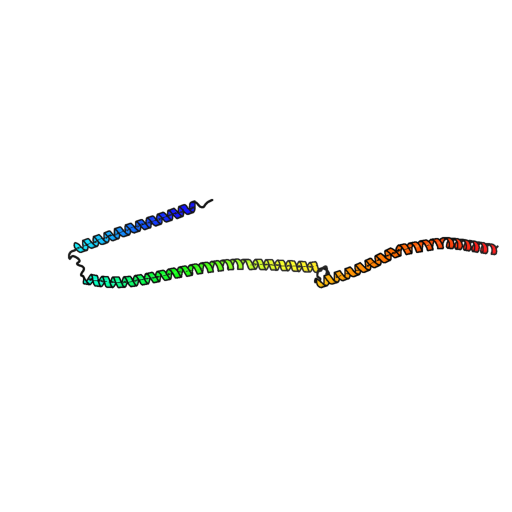LA A 1 196 ? -71.347 -4.046 95.917 1.00 77.19 196 ALA A O 1
ATOM 1605 N N . ARG A 1 197 ? -71.074 -2.680 94.153 1.00 76.81 197 ARG A N 1
ATOM 1606 C CA . ARG A 1 197 ? -70.706 -1.493 94.944 1.00 76.81 197 ARG A CA 1
ATOM 1607 C C . ARG A 1 197 ? -71.882 -0.974 95.770 1.00 76.81 197 ARG A C 1
ATOM 1609 O O . ARG A 1 197 ? -71.692 -0.664 96.940 1.00 76.81 197 ARG A O 1
ATOM 1616 N N . GLU A 1 198 ? -73.084 -0.925 95.204 1.00 75.06 198 GLU A N 1
ATOM 1617 C CA . GLU A 1 198 ? -74.300 -0.538 95.929 1.00 75.06 198 GLU A CA 1
ATOM 1618 C C . GLU A 1 198 ? -74.676 -1.550 97.019 1.00 75.06 198 GLU A C 1
ATOM 1620 O O . GLU A 1 198 ? -75.026 -1.155 98.128 1.00 75.06 198 GLU A O 1
ATOM 1625 N N . ALA A 1 199 ? -74.546 -2.852 96.752 1.00 72.31 199 ALA A N 1
ATOM 1626 C CA . ALA A 1 199 ? -74.785 -3.903 97.741 1.00 72.31 199 ALA A CA 1
ATOM 1627 C C . ALA A 1 199 ? -73.759 -3.884 98.885 1.00 72.31 199 ALA A C 1
ATOM 1629 O O . ALA A 1 199 ? -74.119 -4.150 100.029 1.00 72.31 199 ALA A O 1
ATOM 1630 N N . LYS A 1 200 ? -72.495 -3.541 98.597 1.00 70.88 200 LYS A N 1
ATOM 1631 C CA . LYS A 1 200 ? -71.484 -3.288 99.633 1.00 70.88 200 LYS A CA 1
ATOM 1632 C C . LYS A 1 200 ? -71.866 -2.071 100.479 1.00 70.88 200 LYS A C 1
ATOM 1634 O O . LYS A 1 200 ? -71.835 -2.155 101.698 1.00 70.88 200 LYS A O 1
ATOM 1639 N N . ARG A 1 201 ? -72.314 -0.989 99.838 1.00 69.25 201 ARG A N 1
ATOM 1640 C CA . ARG A 1 201 ? -72.729 0.248 100.513 1.00 69.25 201 ARG A CA 1
ATOM 1641 C C . ARG A 1 201 ? -73.951 0.051 101.425 1.00 69.25 201 ARG A C 1
ATOM 1643 O O . ARG A 1 201 ? -73.977 0.623 102.499 1.00 69.25 201 ARG A O 1
ATOM 1650 N N . ARG A 1 202 ? -74.900 -0.823 101.057 1.00 60.31 202 ARG A N 1
ATOM 1651 C CA . ARG A 1 202 ? -76.058 -1.215 101.898 1.00 60.31 202 ARG A CA 1
ATOM 1652 C C . ARG A 1 202 ? -75.741 -2.207 103.028 1.00 60.31 202 ARG A C 1
ATOM 1654 O O . ARG A 1 202 ? -76.623 -2.498 103.821 1.00 60.31 202 ARG A O 1
ATOM 1661 N N . LYS A 1 203 ? -74.539 -2.794 103.066 1.00 58.06 203 LYS A N 1
ATOM 1662 C CA . LYS A 1 203 ? -74.074 -3.653 104.175 1.00 58.06 203 LYS A CA 1
ATOM 1663 C C . LYS A 1 203 ? -73.221 -2.894 105.199 1.00 58.06 203 LYS A C 1
ATOM 1665 O O . LYS A 1 203 ? -72.877 -3.471 106.224 1.00 58.06 203 LYS A O 1
ATOM 1670 N N . GLU A 1 204 ? -72.832 -1.661 104.883 1.00 55.09 204 GLU A N 1
ATOM 1671 C CA . GLU A 1 204 ? -72.039 -0.770 105.740 1.00 55.09 204 GLU A CA 1
ATOM 1672 C C . GLU A 1 204 ? -72.916 0.298 106.442 1.00 55.09 204 GLU A C 1
ATOM 1674 O O . GLU A 1 204 ? -72.389 1.091 107.219 1.00 55.09 204 GLU A O 1
ATOM 1679 N N . GLU A 1 205 ? -74.236 0.282 106.202 1.00 45.09 205 GLU A N 1
ATOM 1680 C CA . GLU A 1 205 ? -75.298 0.952 106.982 1.00 45.09 205 GLU A CA 1
ATOM 1681 C C . GLU A 1 205 ? -75.990 -0.061 107.906 1.00 45.09 205 GLU A C 1
ATOM 1683 O O . GLU A 1 205 ? -76.306 0.315 109.057 1.00 45.09 205 GLU A O 1
#

Foldseek 3Di:
DPPPPVVVVVVVVVVVVVVVVVVVVVVVVVVVVVVVVVVVCCQCVPVVRPDQDPVNVVVVVVVVVVVVVVVVVVVVVVVVVVVVVVVVVVVVVVVVVVVVVVVVVVVVVVVVVVVVVVVVVVVVVVVVVVVVDVLVPDDPVVVVVVVVVVVVVVVVVVVVVVVCVVVVVVVVVVVVVVVVVVVVVVVVVVVVVVVVVVVVVVVVD